Protein AF-A0AAV1UIH8-F1 (afdb_monomer_lite)

Foldseek 3Di:
DVPVVVVVVVVVVVVVVVVVVVVVVVVVVVVVVVVVVVVVVVVVVVVVVVVVVVVVVVVVVVVVVVVVVVVVVVVVVVVVVVVVVVVVVVVVVVVVVVVVVVVVVVPDDDDDDDDDDDPPDQDADADDPVLLDFPQAADECVQVPPDDPVVVVVSVVSLVVSQVVSCVVVVHHHDQVNSLVSVLVSYDDPRSVVSVVVVVVCVVVVHGVVVVVVVSD

Radius of gyration: 40.86 Å; chains: 1; bounding box: 97×29×137 Å

Organism: NCBI:txid2874970

Secondary structure (DSSP, 8-state):
-HHHHHHHHHHHHHHHHHHHHHHHHHHHHHHHHHHHHHHHHHHHHHHHHHHHHHHHHHHHHHHHHHHHHHHHHHHHHHHHHHHHHHHHHHHHHHHHHHHHHHHHHTT------------------PPPTTTT---PPPB-SHHHHHS-THHHHHHHHHHHHHHHHHHHHHTSPPPHHHHHHHHHHTB-HHHHHHHHHHHHHHHHTT--HHHHHHH--

Sequence (217 aa):
MSHARRTGDATRAVREKEQQTRKARLGEKARRVNLDQANACRVWQYAQYAQHNAADVERRVREAEERVYAIATQEASSRFTASREVVESVAVARDEMNRAASQATLQQPGVFAPTGGALVSGSTCVPSAKDAKLDICVFTGNELHKVLSGGFKHWGRACREELEMAEEECGYAWPEKYKISKLGACLQVEAGGFFHKLRDEWWDTDRTLSYAKEEIK

pLDDT: mean 72.03, std 16.7, range [30.5, 97.06]

Structure (mmCIF, N/CA/C/O backbone):
data_AF-A0AAV1UIH8-F1
#
_entry.id   AF-A0AAV1UIH8-F1
#
loop_
_atom_site.group_PDB
_atom_site.id
_atom_site.type_symbol
_atom_site.label_atom_id
_atom_site.label_alt_id
_atom_site.label_comp_id
_atom_site.label_asym_id
_atom_site.label_entity_id
_atom_site.label_seq_id
_atom_site.pdbx_PDB_ins_code
_atom_site.Cartn_x
_atom_site.Cartn_y
_atom_site.Cartn_z
_atom_site.occupancy
_atom_site.B_iso_or_equiv
_atom_site.auth_seq_id
_atom_site.auth_comp_id
_atom_site.auth_asym_id
_atom_site.auth_atom_id
_atom_site.pdbx_PDB_model_num
ATOM 1 N N . MET A 1 1 ? 52.624 2.029 -74.938 1.00 59.66 1 MET A N 1
ATOM 2 C CA . MET A 1 1 ? 52.781 1.686 -73.499 1.00 59.66 1 MET A CA 1
ATOM 3 C C . MET A 1 1 ? 52.014 2.607 -72.529 1.00 59.66 1 MET A C 1
ATOM 5 O O . MET A 1 1 ? 51.890 2.256 -71.362 1.00 59.66 1 MET A O 1
ATOM 9 N N . SER A 1 2 ? 51.440 3.736 -72.968 1.00 63.09 2 SER A N 1
ATOM 10 C CA . SER A 1 2 ? 50.814 4.731 -72.068 1.00 63.09 2 SER A CA 1
ATOM 11 C C . SER A 1 2 ? 49.367 4.445 -71.626 1.00 63.09 2 SER A C 1
ATOM 13 O O . SER A 1 2 ? 48.903 5.063 -70.669 1.00 63.09 2 SER A O 1
ATOM 15 N N . HIS A 1 3 ? 48.645 3.525 -72.281 1.00 60.62 3 HIS A N 1
ATOM 16 C CA . HIS A 1 3 ? 47.276 3.149 -71.885 1.00 60.62 3 HIS A CA 1
ATOM 17 C C . HIS A 1 3 ? 47.242 2.117 -70.748 1.00 60.62 3 HIS A C 1
ATOM 19 O O . HIS A 1 3 ? 46.464 2.276 -69.814 1.00 60.62 3 HIS A O 1
ATOM 25 N N . ALA A 1 4 ? 48.142 1.127 -70.773 1.00 63.16 4 ALA A N 1
ATOM 26 C CA . ALA A 1 4 ? 48.224 0.079 -69.752 1.00 63.16 4 ALA A CA 1
ATOM 27 C C . ALA A 1 4 ? 48.627 0.603 -68.358 1.00 63.16 4 ALA A C 1
ATOM 29 O O . ALA A 1 4 ? 48.156 0.090 -67.345 1.00 63.16 4 ALA A O 1
ATOM 30 N N . ARG A 1 5 ? 49.459 1.657 -68.285 1.00 66.56 5 ARG A N 1
ATOM 31 C CA . ARG A 1 5 ? 49.794 2.315 -67.006 1.00 66.56 5 ARG A CA 1
ATOM 32 C C . ARG A 1 5 ? 48.592 3.069 -66.423 1.00 66.56 5 ARG A C 1
ATOM 34 O O . ARG A 1 5 ? 48.267 2.875 -65.260 1.00 66.56 5 ARG A O 1
ATOM 41 N N . ARG A 1 6 ? 47.848 3.808 -67.259 1.00 67.25 6 ARG A N 1
ATOM 42 C CA . ARG A 1 6 ? 46.639 4.543 -66.838 1.00 67.25 6 ARG A CA 1
ATOM 43 C C . ARG A 1 6 ? 45.539 3.637 -66.276 1.00 67.25 6 ARG A C 1
ATOM 45 O O . ARG A 1 6 ? 44.877 4.010 -65.314 1.00 67.25 6 ARG A O 1
ATOM 52 N N . THR A 1 7 ? 45.352 2.442 -66.837 1.00 72.94 7 THR A N 1
ATOM 53 C CA . THR A 1 7 ? 44.377 1.465 -66.321 1.00 72.94 7 THR A CA 1
ATOM 54 C C . THR A 1 7 ? 44.823 0.819 -65.004 1.00 72.94 7 THR A C 1
ATOM 56 O O . THR A 1 7 ? 43.992 0.544 -64.136 1.00 72.94 7 THR A O 1
ATOM 59 N N . GLY A 1 8 ? 46.132 0.613 -64.816 1.00 78.50 8 GLY A N 1
ATOM 60 C CA . GLY A 1 8 ? 46.696 0.127 -63.552 1.00 78.50 8 GLY A CA 1
ATOM 61 C C . GLY A 1 8 ? 46.515 1.123 -62.402 1.00 78.50 8 GLY A C 1
ATOM 62 O O . GLY A 1 8 ? 46.106 0.737 -61.307 1.00 78.50 8 GLY A O 1
ATOM 63 N N . ASP A 1 9 ? 46.724 2.411 -62.669 1.00 82.44 9 ASP A N 1
ATOM 64 C CA . ASP A 1 9 ? 46.589 3.461 -61.653 1.00 82.44 9 ASP A CA 1
ATOM 65 C C . ASP A 1 9 ? 45.122 3.684 -61.245 1.00 82.44 9 ASP A C 1
ATOM 67 O O . ASP A 1 9 ? 44.812 3.807 -60.058 1.00 82.44 9 ASP A O 1
ATOM 71 N N . ALA A 1 10 ? 44.192 3.638 -62.206 1.00 83.19 10 ALA A N 1
ATOM 72 C CA . ALA A 1 10 ? 42.760 3.770 -61.932 1.00 83.19 10 ALA A CA 1
ATOM 73 C C . ALA A 1 10 ? 42.216 2.622 -61.061 1.00 83.19 10 ALA A C 1
ATOM 75 O O . ALA A 1 10 ? 41.455 2.851 -60.121 1.00 83.19 10 ALA A O 1
ATOM 76 N N . THR A 1 11 ? 42.630 1.380 -61.329 1.00 88.12 11 THR A N 1
ATOM 77 C CA . THR A 1 11 ? 42.191 0.218 -60.535 1.00 88.12 11 THR A CA 1
ATOM 78 C C . THR A 1 11 ? 42.771 0.220 -59.121 1.00 88.12 11 THR A C 1
ATOM 80 O O . THR A 1 11 ? 42.082 -0.189 -58.183 1.00 88.12 11 THR A O 1
ATOM 83 N N . ARG A 1 12 ? 43.998 0.726 -58.933 1.00 89.62 12 ARG A N 1
ATOM 84 C CA . ARG A 1 12 ? 44.590 0.929 -57.603 1.00 89.62 12 ARG A CA 1
ATOM 85 C C . ARG A 1 12 ? 43.812 1.972 -56.795 1.00 89.62 12 ARG A C 1
ATOM 87 O O . ARG A 1 12 ? 43.419 1.679 -55.668 1.00 89.62 12 ARG A O 1
ATOM 94 N N . ALA A 1 13 ? 43.510 3.125 -57.393 1.00 91.31 13 ALA A N 1
ATOM 95 C CA . ALA A 1 13 ? 42.774 4.202 -56.729 1.00 91.31 13 ALA A CA 1
ATOM 96 C C . ALA A 1 13 ? 41.368 3.768 -56.267 1.00 91.31 13 ALA A C 1
ATOM 98 O O . ALA A 1 13 ? 40.926 4.125 -55.173 1.00 91.31 13 ALA A O 1
ATOM 99 N N . VAL A 1 14 ? 40.668 2.951 -57.066 1.00 92.81 14 VAL A N 1
ATOM 100 C CA . VAL A 1 14 ? 39.353 2.402 -56.687 1.00 92.81 14 VAL A CA 1
ATOM 101 C C . VAL A 1 14 ? 39.461 1.480 -55.468 1.00 92.81 14 VAL A C 1
ATOM 103 O O . VAL A 1 14 ? 38.679 1.631 -54.528 1.00 92.81 14 VAL A O 1
ATOM 106 N N . ARG A 1 15 ? 40.452 0.576 -55.431 1.00 93.62 15 ARG A N 1
ATOM 107 C CA . ARG A 1 15 ? 40.657 -0.334 -54.287 1.00 93.62 15 ARG A CA 1
ATOM 108 C C . ARG A 1 15 ? 41.024 0.413 -53.009 1.00 93.62 15 ARG A C 1
ATOM 110 O O . ARG A 1 15 ? 40.519 0.071 -51.943 1.00 93.62 15 ARG A O 1
ATOM 117 N N . GLU A 1 16 ? 41.869 1.436 -53.104 1.00 95.19 16 GLU A N 1
ATOM 118 C CA . GLU A 1 16 ? 42.242 2.268 -51.954 1.00 95.19 16 GLU A CA 1
ATOM 119 C C . GLU A 1 16 ? 41.027 3.010 -51.388 1.00 95.19 16 GLU A C 1
ATOM 121 O O . GLU A 1 16 ? 40.784 2.970 -50.179 1.00 95.19 16 GLU A O 1
ATOM 126 N N . LYS A 1 17 ? 40.195 3.599 -52.256 1.00 95.56 17 LYS A N 1
ATOM 127 C CA . LYS A 1 17 ? 38.957 4.279 -51.850 1.00 95.56 17 LYS A CA 1
ATOM 128 C C . LYS A 1 17 ? 37.951 3.320 -51.208 1.00 95.56 17 LYS A C 1
ATOM 130 O O . LYS A 1 17 ? 37.308 3.668 -50.213 1.00 95.56 17 LYS A O 1
ATOM 135 N N . GLU A 1 18 ? 37.824 2.104 -51.731 1.00 95.75 18 GLU A N 1
ATOM 136 C CA . GLU A 1 18 ? 36.969 1.069 -51.148 1.00 95.75 18 GLU A CA 1
ATOM 137 C C . GLU A 1 18 ? 37.493 0.614 -49.777 1.00 95.75 18 GLU A C 1
ATOM 139 O O . GLU A 1 18 ? 36.734 0.544 -48.806 1.00 95.75 18 GLU A O 1
ATOM 144 N N . GLN A 1 19 ? 38.804 0.391 -49.653 1.00 96.06 19 GLN A N 1
ATOM 145 C CA . GLN A 1 19 ? 39.437 0.018 -48.391 1.00 96.06 19 GLN A CA 1
ATOM 146 C C . GLN A 1 19 ? 39.287 1.121 -47.336 1.00 96.06 19 GLN A C 1
ATOM 148 O O . GLN A 1 19 ? 38.987 0.828 -46.175 1.00 96.06 19 GLN A O 1
ATOM 153 N N . GLN A 1 20 ? 39.441 2.385 -47.729 1.00 95.75 20 GLN A N 1
ATOM 154 C CA . GLN A 1 20 ? 39.252 3.534 -46.847 1.00 95.75 20 GLN A CA 1
ATOM 155 C C . GLN A 1 20 ? 37.793 3.657 -46.393 1.00 95.75 20 GLN A C 1
ATOM 157 O O . GLN A 1 20 ? 37.530 3.840 -45.204 1.00 95.75 20 GLN A O 1
ATOM 162 N N . THR A 1 21 ? 36.841 3.440 -47.303 1.00 97.06 21 THR A N 1
ATOM 163 C CA . THR A 1 21 ? 35.404 3.404 -46.986 1.00 97.06 21 THR A CA 1
ATOM 164 C C . THR A 1 21 ? 35.075 2.276 -46.008 1.00 97.06 21 THR A C 1
ATOM 166 O O . THR A 1 21 ? 34.363 2.479 -45.022 1.00 97.06 21 THR A O 1
ATOM 169 N N . ARG A 1 22 ? 35.628 1.077 -46.225 1.00 95.88 22 ARG A N 1
ATOM 170 C CA . ARG A 1 22 ? 35.433 -0.074 -45.335 1.00 95.88 22 ARG A CA 1
ATOM 171 C C . ARG A 1 22 ? 36.011 0.184 -43.945 1.00 95.88 22 ARG A C 1
ATOM 173 O O . ARG A 1 22 ? 35.337 -0.099 -42.955 1.00 95.88 22 ARG A O 1
ATOM 180 N N . LYS A 1 23 ? 37.213 0.764 -43.862 1.00 96.19 23 LYS A N 1
ATOM 181 C CA . LYS A 1 23 ? 37.829 1.181 -42.592 1.00 96.19 23 LYS A CA 1
ATOM 182 C C . LYS A 1 23 ? 36.974 2.225 -41.871 1.00 96.19 23 LYS A C 1
ATOM 184 O O . LYS A 1 23 ? 36.732 2.068 -40.679 1.00 96.19 23 LYS A O 1
ATOM 189 N N . ALA A 1 24 ? 36.449 3.223 -42.583 1.00 96.31 24 ALA A N 1
ATOM 190 C CA . ALA A 1 24 ? 35.567 4.236 -42.003 1.00 96.31 24 ALA A CA 1
ATOM 191 C C . ALA A 1 24 ? 34.273 3.625 -41.435 1.00 96.31 24 ALA A C 1
ATOM 193 O O . ALA A 1 24 ? 33.901 3.922 -40.302 1.00 96.31 24 ALA A O 1
ATOM 194 N N . ARG A 1 25 ? 33.625 2.708 -42.172 1.00 96.56 25 ARG A N 1
ATOM 195 C CA . ARG A 1 25 ? 32.418 2.001 -41.698 1.00 96.56 25 ARG A CA 1
ATOM 196 C C . ARG A 1 25 ? 32.698 1.139 -40.468 1.00 96.56 25 ARG A C 1
ATOM 198 O O . ARG A 1 25 ? 31.870 1.095 -39.564 1.00 96.56 25 ARG A O 1
ATOM 205 N N . LEU A 1 26 ? 33.843 0.457 -40.427 1.00 96.00 26 LEU A N 1
ATOM 206 C CA . LEU A 1 26 ? 34.246 -0.336 -39.262 1.00 96.00 26 LEU A CA 1
ATOM 207 C C . LEU A 1 26 ? 34.539 0.550 -38.048 1.00 96.00 26 LEU A C 1
ATOM 209 O O . LEU A 1 26 ? 34.066 0.241 -36.959 1.00 96.00 26 LEU A O 1
ATOM 213 N N . GLY A 1 27 ? 35.245 1.667 -38.240 1.00 96.62 27 GLY A N 1
ATOM 214 C CA . GLY A 1 27 ? 35.507 2.634 -37.173 1.00 96.62 27 GLY A CA 1
ATOM 215 C C . GLY A 1 27 ? 34.219 3.219 -36.593 1.00 96.62 27 GLY A C 1
ATOM 216 O O . GLY A 1 27 ? 34.061 3.279 -35.379 1.00 96.62 27 GLY A O 1
ATOM 217 N N . GLU A 1 28 ? 33.261 3.574 -37.447 1.00 95.75 28 GLU A N 1
ATOM 218 C CA . GLU A 1 28 ? 31.960 4.085 -37.008 1.00 95.75 28 GLU A CA 1
ATOM 219 C C . GLU A 1 28 ? 31.141 3.032 -36.247 1.00 95.75 28 GLU A C 1
ATOM 221 O O . GLU A 1 28 ? 30.579 3.325 -35.193 1.00 95.75 28 GLU A O 1
ATOM 226 N N . LYS A 1 29 ? 31.121 1.780 -36.725 1.00 94.94 29 LYS A N 1
ATOM 227 C CA . LYS A 1 29 ? 30.486 0.673 -35.993 1.00 94.94 29 LYS A CA 1
ATOM 228 C C . LYS A 1 29 ? 31.130 0.455 -34.624 1.00 94.94 29 LYS A C 1
ATOM 230 O O . LYS A 1 29 ? 30.409 0.286 -33.648 1.00 94.94 29 LYS A O 1
ATOM 235 N N . ALA A 1 30 ? 32.459 0.501 -34.540 1.00 93.38 30 ALA A N 1
ATOM 236 C CA . ALA A 1 30 ? 33.173 0.343 -33.276 1.00 93.38 30 ALA A CA 1
ATOM 237 C C . ALA A 1 30 ? 32.818 1.452 -32.272 1.00 93.38 30 ALA A C 1
ATOM 239 O O . ALA A 1 30 ? 32.602 1.161 -31.098 1.00 93.38 30 ALA A O 1
ATOM 240 N N . ARG A 1 31 ? 32.683 2.707 -32.730 1.00 94.94 31 ARG A N 1
ATOM 241 C CA . ARG A 1 31 ? 32.231 3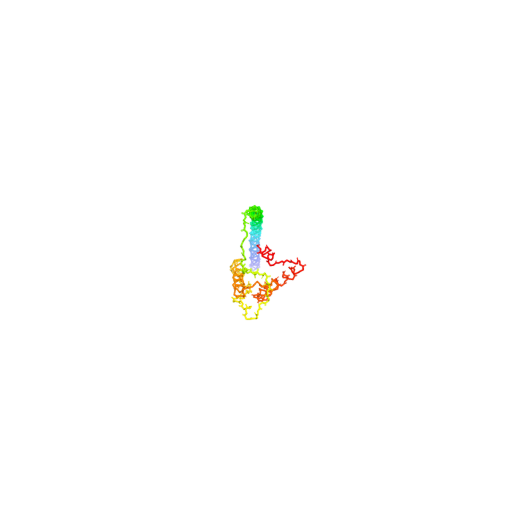.814 -31.870 1.00 94.94 31 ARG A CA 1
ATOM 242 C C . ARG A 1 31 ? 30.813 3.605 -31.352 1.00 94.94 31 ARG A C 1
ATOM 244 O O . ARG A 1 31 ? 30.581 3.832 -30.171 1.00 94.94 31 ARG A O 1
ATOM 251 N N . ARG A 1 32 ? 29.888 3.156 -32.207 1.00 91.19 32 ARG A N 1
ATOM 252 C CA . ARG A 1 32 ? 28.500 2.873 -31.799 1.00 91.19 32 ARG A CA 1
ATOM 253 C C . ARG A 1 32 ? 28.439 1.779 -30.749 1.00 91.19 32 ARG A C 1
ATOM 255 O O . ARG A 1 32 ? 27.869 2.005 -29.697 1.00 91.19 32 ARG A O 1
ATOM 262 N N . VAL A 1 33 ? 29.122 0.659 -30.984 1.00 89.12 33 VAL A N 1
ATOM 263 C CA . VAL A 1 33 ? 29.181 -0.442 -30.011 1.00 89.12 33 VAL A CA 1
ATOM 264 C C . VAL A 1 33 ? 29.780 0.024 -28.681 1.00 89.12 33 VAL A C 1
ATOM 266 O O . VAL A 1 33 ? 29.265 -0.327 -27.627 1.00 89.12 33 VAL A O 1
ATOM 269 N N . ASN A 1 34 ? 30.833 0.845 -28.708 1.00 89.06 34 ASN A N 1
ATOM 270 C CA . ASN A 1 34 ? 31.422 1.392 -27.485 1.00 89.06 34 ASN A CA 1
ATOM 271 C C . ASN A 1 34 ? 30.440 2.313 -26.735 1.00 89.06 34 ASN A C 1
ATOM 273 O O . ASN A 1 34 ? 30.284 2.191 -25.521 1.00 89.06 34 ASN A O 1
ATOM 277 N N . LEU A 1 35 ? 29.738 3.188 -27.459 1.00 89.06 35 LEU A N 1
ATOM 278 C CA . LEU A 1 35 ? 28.729 4.075 -26.886 1.00 89.06 35 LEU A CA 1
ATOM 279 C C . LEU A 1 35 ? 27.546 3.293 -26.300 1.00 89.06 35 LEU A C 1
ATOM 281 O O . LEU A 1 35 ? 27.115 3.589 -25.188 1.00 89.06 35 LEU A O 1
ATOM 285 N N . ASP A 1 36 ? 27.053 2.286 -27.017 1.00 84.62 36 ASP A N 1
ATOM 286 C CA . ASP A 1 36 ? 25.960 1.424 -26.569 1.00 84.62 36 ASP A CA 1
ATOM 287 C C . ASP A 1 36 ? 26.368 0.641 -25.318 1.00 84.62 36 ASP A C 1
ATOM 289 O O . ASP A 1 36 ? 25.608 0.590 -24.352 1.00 84.62 36 ASP A O 1
ATOM 293 N N . GLN A 1 37 ? 27.602 0.129 -25.278 1.00 83.50 37 GLN A N 1
ATOM 294 C CA . GLN A 1 37 ? 28.155 -0.520 -24.091 1.00 83.50 37 GLN A CA 1
ATOM 295 C C . GLN A 1 37 ? 28.226 0.447 -22.900 1.00 83.50 37 GLN A C 1
ATOM 297 O O . GLN A 1 37 ? 27.811 0.099 -21.795 1.00 83.50 37 GLN A O 1
ATOM 302 N N . ALA A 1 38 ? 28.711 1.675 -23.104 1.00 77.31 38 ALA A N 1
ATOM 303 C CA . ALA A 1 38 ? 28.776 2.684 -22.048 1.00 77.31 38 ALA A CA 1
ATOM 304 C C . ALA A 1 38 ? 27.377 3.092 -21.548 1.00 77.31 38 ALA A C 1
ATOM 306 O O . ALA A 1 38 ? 27.169 3.275 -20.346 1.00 77.31 38 ALA A O 1
ATOM 307 N N . ASN A 1 39 ? 26.404 3.204 -22.454 1.00 83.81 39 ASN A N 1
ATOM 308 C CA . ASN A 1 39 ? 25.008 3.467 -22.114 1.00 83.81 39 ASN A CA 1
ATOM 309 C C . ASN A 1 39 ? 24.401 2.320 -21.303 1.00 83.81 39 ASN A C 1
ATOM 311 O O . ASN A 1 39 ? 23.800 2.577 -20.261 1.00 83.81 39 ASN A O 1
ATOM 315 N N . ALA A 1 40 ? 24.610 1.073 -21.727 1.00 75.62 40 ALA A N 1
ATOM 316 C CA . ALA A 1 40 ? 24.133 -0.108 -21.017 1.00 75.62 40 ALA A CA 1
ATOM 317 C C . ALA A 1 40 ? 24.704 -0.183 -19.591 1.00 75.62 40 ALA A C 1
ATOM 319 O O . ALA A 1 40 ? 23.951 -0.400 -18.643 1.00 75.62 40 ALA A O 1
ATOM 320 N N . CYS A 1 41 ? 26.003 0.091 -19.416 1.00 70.75 41 CYS A N 1
ATOM 321 C CA . CYS A 1 41 ? 26.629 0.148 -18.093 1.00 70.75 41 CYS A CA 1
ATOM 322 C C . CYS A 1 41 ? 25.974 1.198 -17.182 1.00 70.75 41 CYS A C 1
ATOM 324 O O . CYS A 1 41 ? 25.688 0.906 -16.022 1.00 70.75 41 CYS A O 1
ATOM 326 N N . ARG A 1 42 ? 25.691 2.403 -17.698 1.00 77.69 42 ARG A N 1
ATOM 327 C CA . ARG A 1 42 ? 25.020 3.461 -16.922 1.00 77.69 42 ARG A CA 1
ATOM 328 C C . ARG A 1 42 ? 23.600 3.075 -16.528 1.00 77.69 42 ARG A C 1
ATOM 330 O O . ARG A 1 42 ? 23.230 3.231 -15.370 1.00 77.69 42 ARG A O 1
ATOM 337 N N . VAL A 1 43 ? 22.813 2.551 -17.468 1.00 74.88 43 VAL A N 1
ATOM 338 C CA . VAL A 1 43 ? 21.438 2.099 -17.197 1.00 74.88 43 VAL A CA 1
ATOM 339 C C . VAL A 1 43 ? 21.431 1.021 -16.116 1.00 74.88 43 VAL A C 1
ATOM 341 O O . VAL A 1 43 ? 20.617 1.082 -15.198 1.00 74.88 43 VAL A O 1
ATOM 344 N N . TRP A 1 44 ? 22.371 0.077 -16.174 1.00 80.88 44 TRP A N 1
ATOM 345 C CA . TRP A 1 44 ? 22.485 -0.971 -15.166 1.00 80.88 44 TRP A CA 1
ATOM 346 C C . TRP A 1 44 ? 22.839 -0.416 -13.778 1.00 80.88 44 TRP A C 1
ATOM 348 O O . TRP A 1 44 ? 22.217 -0.802 -12.792 1.00 80.88 44 TRP A O 1
ATOM 358 N N . GLN A 1 45 ? 23.760 0.549 -13.693 1.00 70.88 45 GLN A N 1
ATOM 359 C CA . GLN A 1 45 ? 24.083 1.229 -12.432 1.00 70.88 45 GLN A CA 1
ATOM 360 C C . GLN A 1 45 ? 22.878 1.975 -11.844 1.00 70.88 45 GLN A C 1
ATOM 362 O O . GLN A 1 45 ? 22.623 1.872 -10.645 1.00 70.88 45 GLN A O 1
ATOM 367 N N . TYR A 1 46 ? 22.104 2.681 -12.674 1.00 64.81 46 TYR A N 1
ATOM 368 C CA . TYR A 1 46 ? 20.881 3.348 -12.220 1.00 64.81 46 TYR A CA 1
ATOM 369 C C . TYR A 1 46 ? 19.822 2.355 -11.743 1.00 64.81 46 TYR A C 1
ATOM 371 O O . TYR A 1 46 ? 19.191 2.594 -10.717 1.00 64.81 46 TYR A O 1
ATOM 379 N N . ALA A 1 47 ? 19.649 1.234 -12.445 1.00 64.81 47 ALA A N 1
ATOM 380 C CA . ALA A 1 47 ? 18.720 0.188 -12.034 1.00 64.81 47 ALA A CA 1
ATOM 381 C C . ALA A 1 47 ? 19.119 -0.426 -10.683 1.00 64.81 47 ALA A C 1
ATOM 383 O O . ALA A 1 47 ? 18.267 -0.587 -9.814 1.00 64.81 47 ALA A O 1
ATOM 384 N N . GLN A 1 48 ? 20.410 -0.698 -10.474 1.00 68.50 48 GLN A N 1
ATOM 385 C CA . GLN A 1 48 ? 20.933 -1.191 -9.196 1.00 68.50 48 GLN A CA 1
ATOM 386 C C . GLN A 1 48 ? 20.709 -0.186 -8.058 1.00 68.50 48 GLN A C 1
ATOM 388 O O . GLN A 1 48 ? 20.224 -0.555 -6.990 1.00 68.50 48 GLN A O 1
ATOM 393 N N . TYR A 1 49 ? 20.994 1.098 -8.294 1.00 63.56 49 TYR A N 1
ATOM 394 C CA . TYR A 1 49 ? 20.751 2.157 -7.312 1.00 63.56 49 TYR A CA 1
ATOM 395 C C . TYR A 1 49 ? 19.261 2.299 -6.969 1.00 63.56 49 TYR A C 1
ATOM 397 O O . TYR A 1 49 ? 18.898 2.396 -5.798 1.00 63.56 49 TYR A O 1
ATOM 405 N N . ALA A 1 50 ? 18.386 2.255 -7.976 1.00 66.56 50 ALA A N 1
ATOM 406 C CA . ALA A 1 50 ? 16.941 2.309 -7.782 1.00 66.56 50 ALA A CA 1
ATOM 407 C C . ALA A 1 50 ? 16.420 1.097 -6.996 1.00 66.56 50 ALA A C 1
ATOM 409 O O . ALA A 1 50 ? 15.604 1.274 -6.097 1.00 66.56 50 ALA A O 1
ATOM 410 N N . GLN A 1 51 ? 16.917 -0.111 -7.282 1.00 67.94 51 GLN A N 1
ATOM 411 C CA . GLN A 1 51 ? 16.562 -1.324 -6.538 1.00 67.94 51 GLN A CA 1
ATOM 412 C C . GLN A 1 51 ? 17.009 -1.250 -5.077 1.00 67.94 51 GLN A C 1
ATOM 414 O O . GLN A 1 51 ? 16.221 -1.542 -4.181 1.00 67.94 51 GLN A O 1
ATOM 419 N N . HIS A 1 52 ? 18.246 -0.816 -4.827 1.00 72.25 52 HIS A N 1
ATOM 420 C CA . HIS A 1 52 ? 18.756 -0.665 -3.467 1.00 72.25 52 HIS A CA 1
ATOM 421 C C . HIS A 1 52 ? 17.954 0.380 -2.677 1.00 72.25 52 HIS A C 1
ATOM 423 O O . HIS A 1 52 ? 17.580 0.143 -1.531 1.00 72.25 52 HIS A O 1
ATOM 429 N N . ASN A 1 53 ? 17.640 1.519 -3.296 1.00 76.81 53 ASN A N 1
ATOM 430 C CA . ASN A 1 53 ? 16.822 2.549 -2.664 1.00 76.81 53 ASN A CA 1
ATOM 431 C C . ASN A 1 53 ? 15.381 2.093 -2.427 1.00 76.81 53 ASN A C 1
ATOM 433 O O . ASN A 1 53 ? 14.820 2.405 -1.383 1.00 76.81 53 ASN A O 1
ATOM 437 N N . ALA A 1 54 ? 14.782 1.355 -3.363 1.00 75.62 54 ALA A N 1
ATOM 438 C CA . ALA A 1 54 ? 13.443 0.803 -3.182 1.00 75.62 54 ALA A CA 1
ATOM 439 C C . ALA A 1 54 ? 13.405 -0.158 -1.985 1.00 75.62 54 ALA A C 1
ATOM 441 O O . ALA A 1 54 ? 12.555 -0.008 -1.112 1.00 75.62 54 ALA A O 1
ATOM 442 N N . ALA A 1 55 ? 14.383 -1.063 -1.881 1.00 83.00 55 ALA A N 1
ATOM 443 C CA . ALA A 1 55 ? 14.499 -1.978 -0.748 1.00 83.00 55 ALA A CA 1
ATOM 444 C C . ALA A 1 55 ? 14.710 -1.240 0.587 1.00 83.00 55 ALA A C 1
ATOM 446 O O . ALA A 1 55 ? 14.146 -1.629 1.612 1.00 83.00 55 ALA A O 1
ATOM 447 N N . ASP A 1 56 ? 15.492 -0.155 0.587 1.00 83.00 56 ASP A N 1
ATOM 448 C CA . ASP A 1 56 ? 15.684 0.683 1.772 1.00 83.00 56 ASP A CA 1
ATOM 449 C C . ASP A 1 56 ? 14.385 1.376 2.206 1.00 83.00 56 ASP A C 1
ATOM 451 O O . ASP A 1 56 ? 14.033 1.368 3.388 1.00 83.00 56 ASP A O 1
ATOM 455 N N . VAL A 1 57 ? 13.630 1.923 1.250 1.00 75.00 57 VAL A N 1
ATOM 456 C CA . VAL A 1 57 ? 12.323 2.538 1.514 1.00 75.00 57 VAL A CA 1
ATOM 457 C C . VAL A 1 57 ? 11.342 1.504 2.068 1.00 75.00 57 VAL A C 1
ATOM 459 O O . VAL A 1 57 ? 10.728 1.759 3.101 1.00 75.00 57 VAL A O 1
ATOM 462 N N . GLU A 1 58 ? 11.238 0.323 1.458 1.00 80.56 58 GLU A N 1
ATOM 463 C CA . GLU A 1 58 ? 10.368 -0.760 1.939 1.00 80.56 58 GLU A CA 1
ATOM 464 C C . GLU A 1 58 ? 10.736 -1.232 3.349 1.00 80.56 58 GLU A C 1
ATOM 466 O O . GLU A 1 58 ? 9.861 -1.508 4.171 1.00 80.56 58 GLU A O 1
ATOM 471 N N . ARG A 1 59 ? 12.034 -1.319 3.661 1.00 90.19 59 ARG A N 1
ATOM 472 C CA . ARG A 1 59 ? 12.504 -1.631 5.015 1.00 90.19 59 ARG A CA 1
ATOM 473 C C . ARG A 1 59 ? 12.052 -0.566 6.013 1.00 90.19 59 ARG A C 1
ATOM 475 O O . ARG A 1 59 ? 11.497 -0.910 7.050 1.00 90.19 59 ARG A O 1
ATOM 482 N N . ARG A 1 60 ? 12.248 0.717 5.696 1.00 81.75 60 ARG A N 1
ATOM 483 C CA . ARG A 1 60 ? 11.859 1.829 6.578 1.00 81.75 60 ARG A CA 1
ATOM 484 C C . ARG A 1 60 ? 10.349 1.911 6.789 1.00 81.75 60 ARG A C 1
ATOM 486 O O . ARG A 1 60 ? 9.921 2.276 7.880 1.00 81.75 60 ARG A O 1
ATOM 493 N N . VAL A 1 61 ? 9.556 1.581 5.768 1.00 84.25 61 VAL A N 1
ATOM 494 C CA . VAL A 1 61 ? 8.094 1.487 5.884 1.00 84.25 61 VAL A CA 1
ATOM 495 C C . VAL A 1 61 ? 7.712 0.366 6.848 1.00 84.25 61 VAL A C 1
ATOM 497 O O . VAL A 1 61 ? 7.006 0.644 7.812 1.00 84.25 61 VAL A O 1
ATOM 500 N N . ARG A 1 62 ? 8.256 -0.847 6.679 1.00 89.50 62 ARG A N 1
ATOM 501 C CA . ARG A 1 62 ? 8.003 -1.963 7.609 1.00 89.50 62 ARG A CA 1
ATOM 502 C C . ARG A 1 62 ? 8.397 -1.638 9.047 1.00 89.50 62 ARG A C 1
ATOM 504 O O . ARG A 1 62 ? 7.609 -1.855 9.958 1.00 89.50 62 ARG A O 1
ATOM 511 N N . GLU A 1 63 ? 9.574 -1.052 9.261 1.00 91.00 63 GLU A N 1
ATOM 512 C CA . GLU A 1 63 ? 10.001 -0.630 10.602 1.00 91.00 63 GLU A CA 1
ATOM 513 C C . GLU A 1 63 ? 9.057 0.419 11.213 1.00 91.00 63 GLU A C 1
ATOM 515 O O . GLU A 1 63 ? 8.844 0.439 12.425 1.00 91.00 63 GLU A O 1
ATOM 520 N N . ALA A 1 64 ? 8.496 1.320 10.401 1.00 86.62 64 ALA A N 1
ATOM 521 C CA . ALA A 1 64 ? 7.526 2.302 10.874 1.00 86.62 64 ALA A CA 1
ATOM 522 C C . ALA A 1 64 ? 6.183 1.646 11.229 1.00 86.62 64 ALA A C 1
ATOM 524 O O . ALA A 1 64 ? 5.615 1.965 12.273 1.00 86.62 64 ALA A O 1
ATOM 525 N N . GLU A 1 65 ? 5.706 0.714 10.405 1.00 85.50 65 GLU A N 1
ATOM 526 C CA . GLU A 1 65 ? 4.493 -0.070 10.663 1.00 85.50 65 GLU A CA 1
ATOM 527 C C . GLU A 1 65 ? 4.622 -0.890 11.954 1.00 85.50 65 GLU A C 1
ATOM 529 O O . GLU A 1 65 ? 3.748 -0.817 12.818 1.00 85.50 65 GLU A O 1
ATOM 534 N N . GLU A 1 66 ? 5.750 -1.578 12.153 1.00 92.00 66 GLU A N 1
ATOM 535 C CA . GLU A 1 66 ? 6.037 -2.329 13.382 1.00 92.00 66 GLU A CA 1
ATOM 536 C C . GLU A 1 66 ? 6.040 -1.430 14.624 1.00 92.00 66 GLU A C 1
ATOM 538 O O . GLU A 1 66 ? 5.486 -1.796 15.662 1.00 92.00 66 GLU A O 1
ATOM 543 N N . ARG A 1 67 ? 6.611 -0.221 14.535 1.00 91.38 67 ARG A N 1
ATOM 544 C CA . ARG A 1 67 ? 6.585 0.745 15.648 1.00 91.38 67 ARG A CA 1
ATOM 545 C C . ARG A 1 67 ? 5.171 1.194 15.979 1.00 91.38 67 ARG A C 1
ATOM 547 O O . ARG A 1 67 ? 4.828 1.286 17.156 1.00 91.38 67 ARG A O 1
ATOM 554 N N . VAL A 1 68 ? 4.355 1.474 14.966 1.00 89.00 68 VAL A N 1
ATOM 555 C CA . VAL A 1 68 ? 2.951 1.856 15.169 1.00 89.00 68 VAL A CA 1
ATOM 556 C C . VAL A 1 68 ? 2.192 0.719 15.848 1.00 89.00 68 VAL A C 1
ATOM 558 O O . VAL A 1 68 ? 1.476 0.965 16.819 1.00 89.00 68 VAL A O 1
ATOM 561 N N . TYR A 1 69 ? 2.403 -0.522 15.406 1.00 88.25 69 TYR A N 1
ATOM 562 C CA . TYR A 1 69 ? 1.795 -1.697 16.023 1.00 88.25 69 TYR A CA 1
ATOM 563 C C . TYR A 1 69 ? 2.240 -1.889 17.481 1.00 88.25 69 TYR A C 1
ATOM 565 O O . TYR A 1 69 ? 1.409 -2.123 18.362 1.00 88.25 69 TYR A O 1
ATOM 573 N N . ALA A 1 70 ? 3.534 -1.729 17.770 1.00 90.81 70 ALA A N 1
ATOM 574 C CA . ALA A 1 70 ? 4.072 -1.831 19.125 1.00 90.81 70 ALA A CA 1
ATOM 575 C C . ALA A 1 70 ? 3.472 -0.771 20.064 1.00 90.81 70 ALA A C 1
ATOM 577 O O . ALA A 1 70 ? 3.034 -1.107 21.165 1.00 90.81 70 ALA A O 1
ATOM 578 N N . ILE A 1 71 ? 3.380 0.486 19.613 1.00 90.56 71 ILE A N 1
ATOM 579 C CA . ILE A 1 71 ? 2.751 1.575 20.376 1.00 90.56 71 ILE A CA 1
ATOM 580 C C . ILE A 1 71 ? 1.273 1.264 20.626 1.00 90.56 71 ILE A C 1
ATOM 582 O O . ILE A 1 71 ? 0.812 1.346 21.761 1.00 90.56 71 ILE A O 1
ATOM 586 N N . ALA A 1 72 ? 0.534 0.852 19.593 1.00 88.81 72 ALA A N 1
ATOM 587 C CA . ALA A 1 72 ? -0.883 0.525 19.721 1.00 88.81 72 ALA A CA 1
ATOM 588 C C . ALA A 1 72 ? -1.126 -0.637 20.700 1.00 88.81 72 ALA A C 1
ATOM 590 O O . ALA A 1 72 ? -2.075 -0.599 21.487 1.00 88.81 72 ALA A O 1
ATOM 591 N N . THR A 1 73 ? -0.255 -1.648 20.675 1.00 92.69 73 THR A N 1
ATOM 592 C CA . THR A 1 73 ? -0.301 -2.795 21.590 1.00 92.69 73 THR A CA 1
ATOM 593 C C . THR A 1 73 ? -0.010 -2.361 23.024 1.00 92.69 73 THR A C 1
ATOM 595 O O . THR A 1 73 ? -0.748 -2.719 23.942 1.00 92.69 73 THR A O 1
ATOM 598 N N . GLN A 1 74 ? 1.022 -1.539 23.222 1.00 91.62 74 GLN A N 1
ATOM 599 C CA . GLN A 1 74 ? 1.365 -0.996 24.532 1.00 91.62 74 GLN A CA 1
ATOM 600 C C . GLN A 1 74 ? 0.218 -0.153 25.100 1.00 91.62 74 GLN A C 1
ATOM 602 O O . GLN A 1 74 ? -0.187 -0.368 26.240 1.00 91.62 74 GLN A O 1
ATOM 607 N N . GLU A 1 75 ? -0.355 0.754 24.305 1.00 91.19 75 GLU A N 1
ATOM 608 C CA . GLU A 1 75 ? -1.498 1.566 24.726 1.00 91.19 75 GLU A CA 1
ATOM 609 C C . GLU A 1 75 ? -2.720 0.713 25.075 1.00 91.19 75 GLU A C 1
ATOM 611 O O . GLU A 1 75 ? -3.391 0.985 26.071 1.00 91.19 75 GLU A O 1
ATOM 616 N N . ALA A 1 76 ? -3.019 -0.318 24.280 1.00 87.50 76 ALA A N 1
ATOM 617 C CA . ALA A 1 76 ? -4.118 -1.234 24.566 1.00 87.50 76 ALA A CA 1
ATOM 618 C C . ALA A 1 76 ? -3.899 -1.955 25.902 1.00 87.50 76 ALA A C 1
ATOM 620 O O . ALA A 1 76 ? -4.805 -1.995 26.734 1.00 87.50 76 ALA A O 1
ATOM 621 N N . SER A 1 77 ? -2.678 -2.437 26.143 1.00 90.94 77 SER A N 1
ATOM 622 C CA . SER A 1 77 ? -2.319 -3.089 27.399 1.00 90.94 77 SER A CA 1
ATOM 623 C C . SER A 1 77 ? -2.424 -2.126 28.587 1.00 90.94 77 SER A C 1
ATOM 625 O O . SER A 1 77 ? -2.992 -2.487 29.614 1.00 90.94 77 SER A O 1
ATOM 627 N N . SER A 1 78 ? -1.957 -0.880 28.449 1.00 90.38 78 SER A N 1
ATOM 628 C CA . SER A 1 78 ? -2.091 0.145 29.494 1.00 90.38 78 SER A CA 1
ATOM 629 C C . SER A 1 78 ? -3.552 0.486 29.789 1.00 90.38 78 SER A C 1
ATOM 631 O O . SER A 1 78 ? -3.933 0.597 30.953 1.00 90.38 78 SER A O 1
ATOM 633 N N . ARG A 1 79 ? -4.394 0.614 28.755 1.00 85.56 79 ARG A N 1
ATOM 634 C CA . ARG A 1 79 ? -5.835 0.870 28.921 1.00 85.56 79 ARG A CA 1
ATOM 635 C C . ARG A 1 79 ? -6.548 -0.293 29.598 1.00 85.56 79 ARG A C 1
ATOM 637 O O . ARG A 1 79 ? -7.442 -0.055 30.408 1.00 85.56 79 ARG A O 1
ATOM 644 N N . PHE A 1 80 ? -6.157 -1.526 29.287 1.00 84.62 80 PHE A N 1
ATOM 645 C CA . PHE A 1 80 ? -6.711 -2.712 29.929 1.00 84.62 80 PHE A CA 1
ATOM 646 C C . PHE A 1 80 ? -6.383 -2.738 31.425 1.00 84.62 80 PHE A C 1
ATOM 648 O O . PHE A 1 80 ? -7.286 -2.890 32.245 1.00 84.62 80 PHE A O 1
ATOM 655 N N . THR A 1 81 ? -5.119 -2.500 31.788 1.00 90.00 81 THR A N 1
ATOM 656 C CA . THR A 1 81 ? -4.704 -2.420 33.196 1.00 90.00 81 THR A CA 1
ATOM 657 C C . THR A 1 81 ? -5.441 -1.304 33.935 1.00 90.00 81 THR A C 1
ATOM 659 O O . THR A 1 81 ? -6.026 -1.560 34.982 1.00 90.00 81 THR A O 1
AT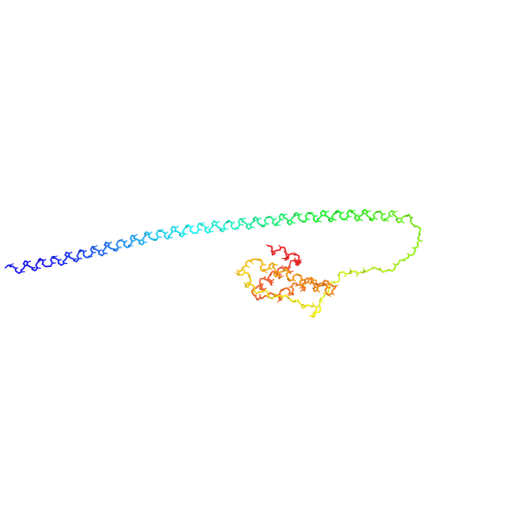OM 662 N N . ALA A 1 82 ? -5.518 -0.102 33.356 1.00 87.81 82 ALA A N 1
ATOM 663 C CA . ALA A 1 82 ? -6.240 1.017 33.964 1.00 87.81 82 ALA A CA 1
ATOM 664 C C . ALA A 1 82 ? -7.739 0.718 34.151 1.00 87.81 82 ALA A C 1
ATOM 666 O O . ALA A 1 82 ? -8.318 1.025 35.190 1.00 87.81 82 ALA A O 1
ATOM 667 N N . SER A 1 83 ? -8.377 0.076 33.168 1.00 87.50 83 SER A N 1
ATOM 668 C CA . SER A 1 83 ? -9.793 -0.305 33.270 1.00 87.50 83 SER A CA 1
ATOM 669 C C . SER A 1 83 ? -10.016 -1.335 34.376 1.00 87.50 83 SER A C 1
ATOM 671 O O . SER A 1 83 ? -10.989 -1.239 35.122 1.00 87.50 83 SER A O 1
ATOM 673 N N . ARG A 1 84 ? -9.099 -2.299 34.517 1.00 89.62 84 ARG A N 1
ATOM 674 C CA . ARG A 1 84 ? -9.143 -3.294 35.590 1.00 89.62 84 ARG A CA 1
ATOM 675 C C . ARG A 1 84 ? -9.022 -2.644 36.970 1.00 89.62 84 ARG A C 1
ATOM 677 O O . ARG A 1 84 ? -9.809 -2.980 37.848 1.00 89.62 84 ARG A O 1
ATOM 684 N N . GLU A 1 85 ? -8.102 -1.699 37.144 1.00 89.88 85 GLU A N 1
ATOM 685 C CA . GLU A 1 85 ? -7.938 -0.963 38.406 1.00 89.88 85 GLU A CA 1
ATOM 686 C C . GLU A 1 85 ? -9.201 -0.172 38.776 1.00 89.88 85 GLU A C 1
ATOM 688 O O . GLU A 1 85 ? -9.629 -0.190 39.931 1.00 89.88 85 GLU A O 1
ATOM 693 N N . VAL A 1 86 ? -9.854 0.466 37.797 1.00 91.31 86 VAL A N 1
ATOM 694 C CA . VAL A 1 86 ? -11.133 1.162 38.020 1.00 91.31 86 VAL A CA 1
ATOM 695 C C . VAL A 1 86 ? -12.224 0.180 38.450 1.00 91.31 86 VAL A C 1
ATOM 697 O O . VAL A 1 86 ? -12.944 0.458 39.407 1.00 91.31 86 VAL A O 1
ATOM 700 N N . VAL A 1 87 ? -12.341 -0.977 37.792 1.00 90.44 87 VAL A N 1
ATOM 701 C CA . VAL A 1 87 ? -13.332 -2.006 38.157 1.00 90.44 87 VAL A CA 1
ATOM 702 C C . VAL A 1 87 ? -13.082 -2.545 39.568 1.00 90.44 87 VAL A C 1
ATOM 704 O O . VAL A 1 87 ? -14.031 -2.661 40.343 1.00 90.44 87 VAL A O 1
ATOM 707 N N . GLU A 1 88 ? -11.828 -2.829 39.929 1.00 89.75 88 GLU A N 1
ATOM 708 C CA . GLU A 1 88 ? -11.464 -3.278 41.279 1.00 89.75 88 GLU A CA 1
ATOM 709 C C . GLU A 1 88 ? -11.772 -2.195 42.330 1.00 89.75 88 GLU A C 1
ATOM 711 O O . GLU A 1 88 ? -12.370 -2.494 43.364 1.00 89.75 88 GLU A O 1
ATOM 716 N N . SER A 1 89 ? -11.477 -0.921 42.047 1.00 89.56 89 SER A N 1
ATOM 717 C CA . SER A 1 89 ? -11.804 0.197 42.945 1.00 89.56 89 SER A CA 1
ATOM 718 C C . SER A 1 89 ? -13.317 0.382 43.132 1.00 89.56 89 SER A C 1
ATOM 720 O O . SER A 1 89 ? -13.788 0.553 44.259 1.00 89.56 89 SER A O 1
ATOM 722 N N . VAL A 1 90 ? -14.100 0.276 42.052 1.00 91.75 90 VAL A N 1
ATOM 723 C CA . VAL A 1 90 ? -15.570 0.337 42.106 1.00 91.75 90 VAL A CA 1
ATOM 724 C C . VAL A 1 90 ? -16.143 -0.837 42.902 1.00 91.75 90 VAL A C 1
ATOM 726 O O . VAL A 1 90 ? -17.091 -0.646 43.665 1.00 91.75 90 VAL A O 1
ATOM 729 N N . ALA A 1 91 ? -15.574 -2.039 42.765 1.00 89.38 91 ALA A N 1
ATOM 730 C CA . ALA A 1 91 ? -15.994 -3.205 43.539 1.00 89.38 91 ALA A CA 1
ATOM 731 C C . ALA A 1 91 ? -15.765 -2.997 45.047 1.00 89.38 91 ALA A C 1
ATOM 733 O O . ALA A 1 91 ? -16.685 -3.217 45.835 1.00 89.38 91 ALA A O 1
ATOM 734 N N . VAL A 1 92 ? -14.592 -2.485 45.441 1.00 92.06 92 VAL A N 1
ATOM 735 C CA . VAL A 1 92 ? -14.281 -2.172 46.848 1.00 92.06 92 VAL A CA 1
ATOM 736 C C . VAL A 1 92 ? -15.239 -1.117 47.407 1.00 92.06 92 VAL A C 1
ATOM 738 O O . VAL A 1 92 ? -15.843 -1.337 48.457 1.00 92.06 92 VAL A O 1
ATOM 741 N N . ALA A 1 93 ? -15.447 -0.010 46.688 1.00 90.06 93 ALA A N 1
ATOM 742 C CA . ALA A 1 93 ? -16.359 1.051 47.119 1.00 90.06 93 ALA A CA 1
ATOM 743 C C . ALA A 1 93 ? -17.807 0.548 47.268 1.00 90.06 93 ALA A C 1
ATOM 745 O O . ALA A 1 93 ? -18.525 0.931 48.196 1.00 90.06 93 ALA A O 1
ATOM 746 N N . ARG A 1 94 ? -18.244 -0.351 46.376 1.00 91.62 94 ARG A N 1
ATOM 747 C CA . ARG A 1 94 ? -19.570 -0.972 46.447 1.00 91.62 94 ARG A CA 1
ATOM 748 C C . ARG A 1 94 ? -19.715 -1.877 47.669 1.00 91.62 94 ARG A C 1
ATOM 750 O O . ARG A 1 94 ? -20.747 -1.820 48.337 1.00 91.62 94 ARG A O 1
ATOM 757 N N . ASP A 1 95 ? -18.702 -2.677 47.983 1.00 89.31 95 ASP A N 1
ATOM 758 C CA . ASP A 1 95 ? -18.706 -3.532 49.173 1.00 89.31 95 ASP A CA 1
ATOM 759 C C . ASP A 1 95 ? -18.698 -2.715 50.469 1.00 89.31 95 ASP A C 1
ATOM 761 O O . ASP A 1 95 ? -19.404 -3.054 51.423 1.00 89.31 95 ASP A O 1
ATOM 765 N N . GLU A 1 96 ? -17.960 -1.605 50.506 1.00 90.19 96 GLU A N 1
ATOM 766 C CA . GLU A 1 96 ? -17.990 -0.662 51.626 1.00 90.19 96 GLU A CA 1
ATOM 767 C C . GLU A 1 96 ? -19.373 -0.031 51.806 1.00 90.19 96 GLU A C 1
ATOM 769 O O . GLU A 1 96 ? -19.896 -0.014 52.924 1.00 90.19 96 GLU A O 1
ATOM 774 N N . MET A 1 97 ? -20.009 0.409 50.716 1.00 87.69 97 MET A N 1
ATOM 775 C CA . MET A 1 97 ? -21.364 0.963 50.750 1.00 87.69 97 MET A CA 1
ATOM 776 C C . MET A 1 97 ? -22.391 -0.069 51.237 1.00 87.69 97 MET A C 1
ATOM 778 O O . MET A 1 97 ? -23.226 0.243 52.087 1.00 87.69 97 MET A O 1
ATOM 782 N N . ASN A 1 98 ? -22.303 -1.317 50.766 1.00 86.56 98 ASN A N 1
ATOM 783 C CA . ASN A 1 98 ? -23.166 -2.411 51.221 1.00 86.56 98 ASN A CA 1
ATOM 784 C C . ASN A 1 98 ? -22.965 -2.718 52.715 1.00 86.56 98 ASN A C 1
ATOM 786 O O . ASN A 1 98 ? -23.933 -2.966 53.443 1.00 86.56 98 ASN A O 1
ATOM 790 N N . ARG A 1 99 ? -21.716 -2.671 53.197 1.00 86.94 99 ARG A N 1
ATOM 791 C CA . ARG A 1 99 ? -21.388 -2.858 54.616 1.00 86.94 99 ARG A CA 1
ATOM 792 C C . ARG A 1 99 ? -21.955 -1.723 55.474 1.00 86.94 99 ARG A C 1
ATOM 794 O O . ARG A 1 99 ? -22.546 -1.999 56.516 1.00 86.94 99 ARG A O 1
ATOM 801 N N . ALA A 1 100 ? -21.843 -0.474 55.018 1.00 82.75 100 ALA A N 1
ATOM 802 C CA . ALA A 1 100 ? -22.415 0.691 55.692 1.00 82.75 100 ALA A CA 1
ATOM 803 C C . ALA A 1 100 ? -23.955 0.640 55.736 1.00 82.75 100 ALA A C 1
ATOM 805 O O . ALA A 1 100 ? -24.549 0.855 56.792 1.00 82.75 100 ALA A O 1
ATOM 806 N N . ALA A 1 101 ? -24.610 0.271 54.629 1.00 80.19 101 ALA A N 1
ATOM 807 C CA . ALA A 1 101 ? -26.065 0.101 54.567 1.00 80.19 101 ALA A CA 1
ATOM 808 C C . ALA A 1 101 ? -26.568 -1.006 55.513 1.00 80.19 101 ALA A C 1
ATOM 810 O O . ALA A 1 101 ? -27.582 -0.841 56.198 1.00 80.19 101 ALA A O 1
ATOM 811 N N . SER A 1 102 ? -25.828 -2.114 55.611 1.00 80.38 102 SER A N 1
ATOM 812 C CA . SER A 1 102 ? -26.144 -3.210 56.537 1.00 80.38 102 SER A CA 1
ATOM 813 C C . SER A 1 102 ? -26.029 -2.778 58.005 1.00 80.38 102 SER A C 1
ATOM 815 O O . SER A 1 102 ? -26.852 -3.173 58.828 1.00 80.38 102 SER A O 1
ATOM 817 N N . GLN A 1 103 ? -25.056 -1.923 58.341 1.00 76.00 103 GLN A N 1
ATOM 818 C CA . GLN A 1 103 ? -24.926 -1.351 59.688 1.00 76.00 103 GLN A CA 1
ATOM 819 C C . GLN A 1 103 ? -26.026 -0.324 60.003 1.00 76.00 103 GLN A C 1
ATOM 821 O O . GLN A 1 103 ? -26.531 -0.303 61.125 1.00 76.00 103 GLN A O 1
ATOM 826 N N . ALA A 1 104 ? -26.441 0.487 59.024 1.00 65.75 104 ALA A N 1
ATOM 827 C CA . ALA A 1 104 ? -27.526 1.458 59.185 1.00 65.75 104 ALA A CA 1
ATOM 828 C C . ALA A 1 104 ? -28.907 0.792 59.364 1.00 65.75 104 ALA A C 1
ATOM 830 O O . ALA A 1 104 ? -29.755 1.301 60.096 1.00 65.75 104 ALA A O 1
ATOM 831 N N . THR A 1 105 ? -29.121 -0.378 58.752 1.00 58.56 105 THR A N 1
ATOM 832 C CA . THR A 1 105 ? -30.391 -1.127 58.824 1.00 58.56 105 THR A CA 1
ATOM 833 C C . THR A 1 105 ? -30.672 -1.692 60.224 1.00 58.56 105 THR A C 1
ATOM 835 O O . THR A 1 105 ? -31.829 -1.839 60.607 1.00 58.56 105 THR A O 1
ATOM 838 N N . LEU A 1 106 ? -29.643 -1.935 61.043 1.00 57.09 106 LEU A N 1
ATOM 839 C CA . LEU A 1 106 ? -29.807 -2.393 62.430 1.00 57.09 106 LEU A CA 1
ATOM 840 C C . LEU A 1 106 ? -30.265 -1.285 63.405 1.00 57.09 106 LEU A C 1
ATOM 842 O O . LEU A 1 106 ? -30.444 -1.571 64.587 1.00 57.09 106 LEU A O 1
ATOM 846 N N . GLN A 1 107 ? -30.470 -0.042 62.943 1.00 54.72 107 GLN A N 1
ATOM 847 C CA . GLN A 1 107 ? -30.838 1.104 63.791 1.00 54.72 107 GLN A CA 1
ATOM 848 C C . GLN A 1 107 ? -32.200 1.763 63.478 1.00 54.72 107 GLN A C 1
ATOM 850 O O . GLN A 1 107 ? -32.494 2.797 64.076 1.00 54.72 107 GLN A O 1
ATOM 855 N N . GLN A 1 108 ? -33.065 1.209 62.611 1.00 45.22 108 GLN A N 1
ATOM 856 C CA . GLN A 1 108 ? -34.392 1.811 62.353 1.00 45.22 108 GLN A CA 1
ATOM 857 C C . GLN A 1 108 ? -35.597 0.957 62.811 1.00 45.22 108 GLN A C 1
ATOM 859 O O . GLN A 1 108 ? -35.673 -0.223 62.466 1.00 45.22 108 GLN A O 1
ATOM 864 N N . PRO A 1 109 ? -36.579 1.544 63.538 1.00 41.19 109 PRO A N 1
ATOM 865 C CA . PRO A 1 109 ? -37.891 0.945 63.777 1.00 41.19 109 PRO A CA 1
ATOM 866 C C . PRO A 1 109 ? -38.795 1.121 62.544 1.00 41.19 109 PRO A C 1
ATOM 868 O O . PRO A 1 109 ? -38.840 2.187 61.933 1.00 41.19 109 PRO A O 1
ATOM 871 N N . GLY A 1 110 ? -39.479 0.043 62.157 1.00 51.25 110 GLY A N 1
ATOM 872 C CA . GLY A 1 110 ? -40.075 -0.111 60.830 1.00 51.25 110 GLY A CA 1
ATOM 873 C C . GLY A 1 110 ? -41.312 0.734 60.533 1.00 51.25 110 GLY A C 1
ATOM 874 O O . GLY A 1 110 ? -42.167 0.895 61.394 1.00 51.25 110 GLY A O 1
ATOM 875 N N . VAL A 1 111 ? -41.435 1.163 59.269 1.00 39.28 111 VAL A N 1
ATOM 876 C CA . VAL A 1 111 ? -42.674 1.607 58.603 1.00 39.28 111 VAL A CA 1
ATOM 877 C C . VAL A 1 111 ? -42.525 1.421 57.076 1.00 39.28 111 VAL A C 1
ATOM 879 O O . VAL A 1 111 ? -41.606 1.967 56.483 1.00 39.28 111 VAL A O 1
ATOM 882 N N . PHE A 1 112 ? -43.456 0.647 56.497 1.00 43.91 112 PHE A N 1
ATOM 883 C CA . PHE A 1 112 ? -44.051 0.638 55.140 1.00 43.91 112 PHE A CA 1
ATOM 884 C C . PHE A 1 112 ? -43.227 0.756 53.830 1.00 43.91 112 PHE A C 1
ATOM 886 O O . PHE A 1 112 ? -42.284 1.520 53.678 1.00 43.91 112 PHE A O 1
ATOM 893 N N . ALA A 1 113 ? -43.715 -0.007 52.839 1.00 43.81 113 ALA A N 1
ATOM 894 C CA . ALA A 1 113 ? -43.263 -0.140 51.450 1.00 43.81 113 ALA A CA 1
ATOM 895 C C . ALA A 1 113 ? -43.282 1.160 50.619 1.00 43.81 113 ALA A C 1
ATOM 897 O O . ALA A 1 113 ? -44.051 2.078 50.913 1.00 43.81 113 ALA A O 1
ATOM 898 N N . PRO A 1 114 ? -42.567 1.158 49.475 1.00 42.50 114 PRO A N 1
ATOM 899 C CA . PRO A 1 114 ? -43.277 1.431 48.228 1.00 42.50 114 PRO A CA 1
ATOM 900 C C . PRO A 1 114 ? -42.871 0.565 47.021 1.00 42.50 114 PRO A C 1
ATOM 902 O O . PRO A 1 114 ? -41.778 0.019 46.895 1.00 42.50 114 PRO A O 1
ATOM 905 N N . THR A 1 115 ? -43.849 0.508 46.127 1.00 45.72 115 THR A N 1
ATOM 906 C CA . THR A 1 115 ? -43.900 0.054 44.740 1.00 45.72 115 THR A CA 1
ATOM 907 C C . THR A 1 115 ? -42.872 0.725 43.819 1.00 45.72 115 THR A C 1
ATOM 909 O O . THR A 1 115 ? -42.682 1.935 43.889 1.00 45.72 115 THR A O 1
ATOM 912 N N . GLY A 1 116 ? -42.366 -0.043 42.844 1.00 40.97 116 GLY A N 1
ATOM 913 C CA . GLY A 1 116 ? -41.995 0.454 41.511 1.00 40.97 116 GLY A CA 1
ATOM 914 C C . GLY A 1 116 ? -40.519 0.799 41.296 1.00 40.97 116 GLY A C 1
ATOM 915 O O . GLY A 1 116 ? -40.067 1.878 41.654 1.00 40.97 116 GLY A O 1
ATOM 916 N N . GLY A 1 117 ? -39.789 -0.085 40.609 1.00 30.50 117 GLY A N 1
ATOM 917 C CA . GLY A 1 117 ? -38.432 0.170 40.122 1.00 30.50 117 GLY A CA 1
ATOM 918 C C . GLY A 1 117 ? -38.112 -0.727 38.928 1.00 30.50 117 GLY A C 1
ATOM 919 O O . GLY A 1 117 ? -38.165 -1.947 39.036 1.00 30.50 117 GLY A O 1
ATOM 920 N N . ALA A 1 118 ? -37.860 -0.095 37.787 1.00 34.62 118 ALA A N 1
ATOM 921 C CA . ALA A 1 118 ? -37.733 -0.662 36.452 1.00 34.62 118 ALA A CA 1
ATOM 922 C C . ALA A 1 118 ? -36.750 -1.842 36.324 1.00 34.62 118 ALA A C 1
ATOM 924 O O . ALA A 1 118 ? -35.572 -1.743 36.663 1.00 34.62 118 ALA A O 1
ATOM 925 N N . LEU A 1 119 ? -37.223 -2.923 35.702 1.00 34.81 119 LEU A N 1
ATOM 926 C CA . LEU A 1 119 ? -36.382 -3.898 35.015 1.00 34.81 119 LEU A CA 1
ATOM 927 C C . LEU A 1 119 ? -36.003 -3.315 33.644 1.00 34.81 119 LEU A C 1
ATOM 929 O O . LEU A 1 119 ? -36.718 -3.524 32.667 1.00 34.81 119 LEU A O 1
ATOM 933 N N . VAL A 1 120 ? -34.863 -2.624 33.541 1.00 41.41 120 VAL A N 1
ATOM 934 C CA . VAL A 1 120 ? -34.111 -2.619 32.273 1.00 41.41 120 VAL A CA 1
ATOM 935 C C . VAL A 1 120 ? -33.439 -3.984 32.195 1.00 41.41 120 VAL A C 1
ATOM 937 O O . VA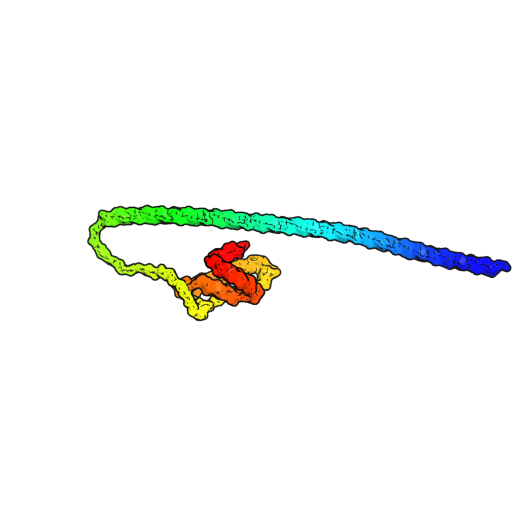L A 1 120 ? -32.318 -4.201 32.650 1.00 41.41 120 VAL A O 1
ATOM 940 N N . SER A 1 121 ? -34.221 -4.956 31.735 1.00 41.84 121 SER A N 1
ATOM 941 C CA . SER A 1 121 ? -33.750 -6.294 31.420 1.00 41.84 121 SER A CA 1
ATOM 942 C C . SER A 1 121 ? -33.142 -6.245 30.025 1.00 41.84 121 SER A C 1
ATOM 944 O O . SER A 1 121 ? -33.816 -5.834 29.080 1.00 41.84 121 SER A O 1
ATOM 946 N N . GLY A 1 122 ? -31.871 -6.641 29.915 1.00 47.72 122 GLY A N 1
ATOM 947 C CA . GLY A 1 122 ? -31.101 -6.751 28.676 1.00 47.72 122 GLY A CA 1
ATOM 948 C C . GLY A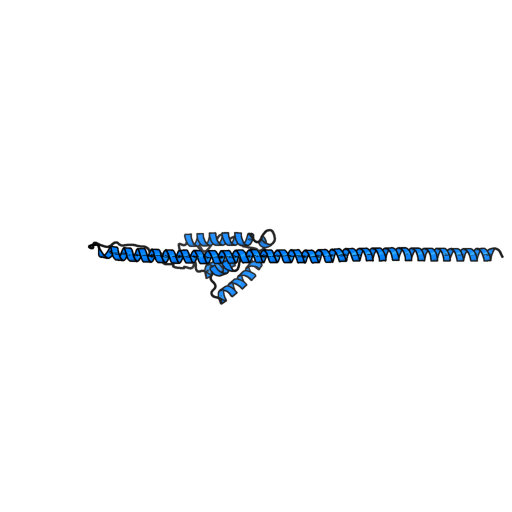 1 122 ? -31.705 -7.754 27.695 1.00 47.72 122 GLY A C 1
ATOM 949 O O . GLY A 1 122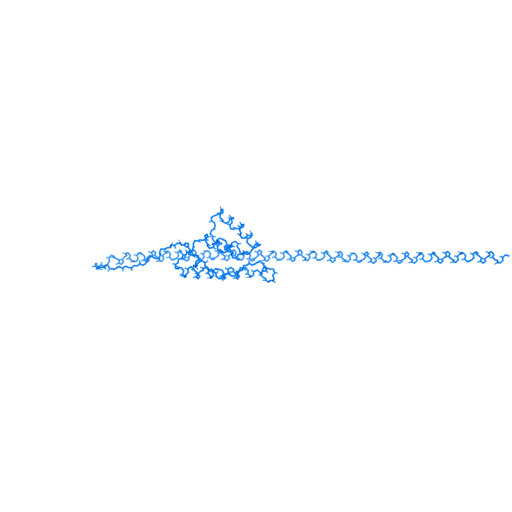 ? -31.182 -8.846 27.494 1.00 47.72 122 GLY A O 1
ATOM 950 N N . SER A 1 123 ? -32.821 -7.376 27.086 1.00 54.25 123 SER A N 1
ATOM 951 C CA . SER A 1 123 ? -33.515 -8.172 26.088 1.00 54.25 123 SER A CA 1
ATOM 952 C C . SER A 1 123 ? -32.950 -7.801 24.728 1.00 54.25 123 SER A C 1
ATOM 954 O O . SER A 1 123 ? -33.206 -6.712 24.224 1.00 54.25 123 SER A O 1
ATOM 956 N N . THR A 1 124 ? -32.149 -8.691 24.145 1.00 56.53 124 THR A N 1
ATOM 957 C CA . THR A 1 124 ? -31.774 -8.564 22.738 1.00 56.53 124 THR A CA 1
ATOM 958 C C . THR A 1 124 ? -32.942 -9.033 21.879 1.00 56.53 124 THR A C 1
ATOM 960 O O . THR A 1 124 ? -33.438 -10.146 22.055 1.00 56.53 124 THR A O 1
ATOM 963 N N . CYS A 1 125 ? -33.408 -8.193 20.959 1.00 72.31 125 CYS A N 1
ATOM 964 C CA . CYS A 1 125 ? -34.526 -8.521 20.077 1.00 72.31 125 CYS A CA 1
ATOM 965 C C . CYS A 1 125 ? -34.133 -8.262 18.623 1.00 72.31 125 CYS A C 1
ATOM 967 O O . CYS A 1 125 ? -33.380 -7.338 18.320 1.00 72.31 125 CYS A O 1
ATOM 969 N N . VAL A 1 126 ? -34.592 -9.123 17.713 1.00 71.88 126 VAL A N 1
ATOM 970 C CA . VAL A 1 126 ? -34.372 -8.912 16.280 1.00 71.88 126 VAL A CA 1
ATOM 971 C C . VAL A 1 126 ? -35.325 -7.799 15.829 1.00 71.88 126 VAL A C 1
ATOM 973 O O . VAL A 1 126 ? -36.538 -7.987 15.940 1.00 71.88 126 VAL A O 1
ATOM 976 N N . PRO A 1 127 ? -34.813 -6.666 15.325 1.00 70.44 127 PRO A N 1
ATOM 977 C CA . PRO A 1 127 ? -35.647 -5.548 14.890 1.00 70.44 127 PRO A CA 1
ATOM 978 C C . PRO A 1 127 ? -36.507 -5.917 13.682 1.00 70.44 127 PRO A C 1
ATOM 980 O O . PRO A 1 127 ? -36.119 -6.740 12.841 1.00 70.44 127 PRO A O 1
ATOM 983 N N . SER A 1 128 ? -37.673 -5.277 13.562 1.00 73.06 128 SER A N 1
ATOM 984 C CA . SER A 1 128 ? -38.533 -5.461 12.394 1.00 73.06 128 SER A CA 1
ATOM 985 C C . SER A 1 128 ? -37.871 -4.886 11.134 1.00 73.06 128 SER A C 1
ATOM 987 O O . SER A 1 128 ? -36.973 -4.051 11.204 1.00 73.06 128 SER A O 1
ATOM 989 N N . ALA A 1 129 ? -38.316 -5.297 9.941 1.00 65.19 129 ALA A N 1
ATOM 990 C CA . ALA A 1 129 ? -37.738 -4.814 8.680 1.00 65.19 129 ALA A CA 1
ATOM 991 C C . ALA A 1 129 ? -37.819 -3.283 8.502 1.00 65.19 129 ALA A C 1
ATOM 993 O O . ALA A 1 129 ? -37.033 -2.725 7.739 1.00 65.19 129 ALA A O 1
ATOM 994 N N . LYS A 1 130 ? -38.758 -2.621 9.193 1.00 67.00 130 LYS A N 1
ATOM 995 C CA . LYS A 1 130 ? -38.907 -1.160 9.183 1.00 67.00 130 LYS A CA 1
ATOM 996 C C . LYS A 1 130 ? -37.873 -0.484 10.083 1.00 67.00 130 LYS A C 1
ATOM 998 O O . LYS A 1 130 ? -37.281 0.498 9.657 1.00 67.00 130 LYS A O 1
ATOM 1003 N N . ASP A 1 131 ? -37.610 -1.073 11.245 1.00 65.69 131 ASP A N 1
ATOM 1004 C CA . ASP A 1 131 ? -36.665 -0.558 12.247 1.00 65.69 131 ASP A CA 1
ATOM 1005 C C . ASP A 1 131 ? -35.214 -0.938 11.899 1.00 65.69 131 ASP A C 1
ATOM 1007 O O . ASP A 1 131 ? -34.254 -0.341 12.363 1.00 65.69 131 ASP A O 1
ATOM 1011 N N . ALA A 1 132 ? -35.038 -1.929 11.018 1.00 66.44 132 ALA A N 1
ATOM 1012 C CA . ALA A 1 132 ? -33.743 -2.408 10.550 1.00 66.44 132 ALA A CA 1
ATOM 1013 C C . ALA A 1 132 ? -33.214 -1.695 9.291 1.00 66.44 132 ALA A C 1
ATOM 1015 O O . ALA A 1 132 ? -32.362 -2.259 8.581 1.00 66.44 132 ALA A O 1
ATOM 1016 N N . LYS A 1 133 ? -33.773 -0.524 8.964 1.00 72.44 133 LYS A N 1
ATOM 1017 C CA . LYS A 1 133 ? -33.373 0.300 7.822 1.00 72.44 133 LYS A CA 1
ATOM 1018 C C . LYS A 1 133 ? -32.346 1.328 8.292 1.00 72.44 133 LYS A C 1
ATOM 1020 O O . LYS A 1 133 ? -32.708 2.364 8.823 1.00 72.44 133 LYS A O 1
ATOM 1025 N N . LEU A 1 134 ? -31.077 1.017 8.067 1.00 71.00 134 LEU A N 1
ATOM 1026 C CA . LEU A 1 134 ? -29.962 1.914 8.357 1.00 71.00 134 LEU A CA 1
ATOM 1027 C C . LEU A 1 134 ? -29.644 2.723 7.099 1.00 71.00 134 LEU A C 1
ATOM 1029 O O . LEU A 1 134 ? -29.559 2.131 6.017 1.00 71.00 134 LEU A O 1
ATOM 1033 N N . ASP A 1 135 ? -29.450 4.036 7.222 1.00 67.25 135 ASP A N 1
ATOM 1034 C CA . ASP A 1 135 ? -29.046 4.894 6.098 1.00 67.25 135 ASP A CA 1
ATOM 1035 C C . ASP A 1 135 ? -27.521 4.867 5.907 1.00 67.25 135 ASP A C 1
ATOM 1037 O O . ASP A 1 135 ? -26.818 5.874 5.919 1.00 67.25 135 ASP A O 1
ATOM 1041 N N . ILE A 1 136 ? -26.979 3.654 5.787 1.00 71.19 136 ILE A N 1
ATOM 1042 C CA . ILE A 1 136 ? -25.543 3.428 5.642 1.00 71.19 136 ILE A CA 1
ATOM 1043 C C . ILE A 1 136 ? -25.190 3.399 4.156 1.00 71.19 136 ILE A C 1
ATOM 1045 O O . ILE A 1 136 ? -25.646 2.529 3.408 1.00 71.19 136 ILE A O 1
ATOM 1049 N N . CYS A 1 137 ? -24.313 4.311 3.734 1.00 65.19 137 CYS A N 1
ATOM 1050 C CA . CYS A 1 137 ? -23.734 4.310 2.392 1.00 65.19 137 CYS A CA 1
ATOM 1051 C C . CYS A 1 137 ? -23.043 2.973 2.079 1.00 65.19 137 CYS A C 1
ATOM 1053 O O . CYS A 1 137 ? -22.282 2.449 2.892 1.00 65.19 137 CYS A O 1
ATOM 1055 N N . VAL A 1 138 ? -23.261 2.440 0.874 1.00 68.56 138 VAL A N 1
ATOM 1056 C CA . VAL A 1 138 ? -22.605 1.207 0.415 1.00 68.56 138 VAL A CA 1
ATOM 1057 C C . VAL A 1 138 ? -21.111 1.456 0.212 1.00 68.56 138 VAL A C 1
ATOM 1059 O O . VAL A 1 138 ? -20.735 2.372 -0.516 1.00 68.56 138 VAL A O 1
ATOM 1062 N N . PHE A 1 139 ? -20.263 0.626 0.819 1.00 64.69 139 PHE A N 1
ATOM 1063 C CA . PHE A 1 139 ? -18.811 0.703 0.655 1.00 64.69 139 PHE A CA 1
ATOM 1064 C C . PHE A 1 139 ? -18.379 -0.093 -0.572 1.00 64.69 139 PHE A C 1
ATOM 1066 O O . PHE A 1 139 ? -18.566 -1.313 -0.634 1.00 64.69 139 PHE A O 1
ATOM 1073 N N . THR A 1 140 ? -17.804 0.595 -1.556 1.00 62.28 140 THR A N 1
ATOM 1074 C CA . THR A 1 140 ? -17.478 -0.002 -2.861 1.00 62.28 140 THR A CA 1
ATOM 1075 C C . THR A 1 140 ? -16.038 -0.495 -2.949 1.00 62.28 140 THR A C 1
ATOM 1077 O O . THR A 1 140 ? -15.692 -1.210 -3.884 1.00 62.28 140 THR A O 1
ATOM 1080 N N . GLY A 1 141 ? -15.178 -0.118 -1.997 1.00 59.03 141 GLY A N 1
ATOM 1081 C CA . GLY A 1 141 ? -13.753 -0.469 -2.010 1.00 59.03 141 GLY A CA 1
ATOM 1082 C C . GLY A 1 141 ? -12.914 0.410 -2.946 1.00 59.03 141 GLY A C 1
ATOM 1083 O O . GLY A 1 141 ? -11.711 0.549 -2.741 1.00 59.03 141 GLY A O 1
ATOM 1084 N N . ASN A 1 142 ? -13.540 1.127 -3.885 1.00 57.16 142 ASN A N 1
ATOM 1085 C CA . ASN A 1 142 ? -12.884 2.175 -4.673 1.00 57.16 142 ASN A CA 1
ATOM 1086 C C . ASN A 1 142 ? -12.432 3.362 -3.805 1.00 57.16 142 ASN A C 1
ATOM 1088 O O . ASN A 1 142 ? -11.515 4.096 -4.186 1.00 57.16 142 ASN A O 1
ATOM 1092 N N . GLU A 1 143 ? -13.037 3.533 -2.623 1.00 54.06 143 GLU A N 1
ATOM 1093 C CA . GLU A 1 143 ? -12.617 4.530 -1.636 1.00 54.06 143 GLU A CA 1
ATOM 1094 C C . GLU A 1 143 ? -11.247 4.206 -1.005 1.00 54.06 143 GLU A C 1
ATOM 1096 O O . GLU A 1 143 ? -10.580 5.117 -0.521 1.00 54.06 143 GLU A O 1
ATOM 1101 N N . LEU A 1 144 ? -10.781 2.947 -1.053 1.00 50.31 144 LEU A N 1
ATOM 1102 C CA . LEU A 1 144 ? -9.465 2.543 -0.529 1.00 50.31 144 LEU A CA 1
ATOM 1103 C C . LEU A 1 144 ? -8.306 2.960 -1.443 1.00 50.31 144 LEU A C 1
ATOM 1105 O O . LEU A 1 144 ? -7.193 3.177 -0.969 1.00 50.31 144 LEU A O 1
ATOM 1109 N N . HIS A 1 145 ? -8.553 3.080 -2.750 1.00 45.59 145 HIS A N 1
ATOM 1110 C CA . HIS A 1 145 ? -7.491 3.243 -3.745 1.00 45.59 145 HIS A CA 1
ATOM 1111 C C . HIS A 1 145 ? -7.135 4.694 -4.077 1.00 45.59 145 HIS A C 1
ATOM 1113 O O . HIS A 1 145 ? -6.069 4.928 -4.647 1.00 45.59 145 HIS A O 1
ATOM 1119 N N . LYS A 1 146 ? -7.994 5.674 -3.760 1.00 46.88 146 LYS A N 1
ATOM 1120 C CA . LYS A 1 146 ? -7.752 7.070 -4.165 1.00 46.88 146 LYS A CA 1
ATOM 1121 C C . LYS A 1 146 ? -7.121 7.944 -3.093 1.00 46.88 146 LYS A C 1
ATOM 1123 O O . LYS A 1 146 ? -6.254 8.732 -3.449 1.00 46.88 146 LYS A O 1
ATOM 1128 N N . VAL A 1 147 ? -7.484 7.815 -1.818 1.00 39.53 147 VAL A N 1
ATOM 1129 C CA . VAL A 1 147 ? -6.868 8.583 -0.725 1.00 39.53 147 VAL A CA 1
ATOM 1130 C C . VAL A 1 147 ? -7.121 7.857 0.602 1.00 39.53 147 VAL A C 1
ATOM 1132 O O . VAL A 1 147 ? -8.257 7.803 1.048 1.00 39.53 147 VAL A O 1
ATOM 1135 N N . LEU A 1 148 ? -6.045 7.395 1.252 1.00 43.66 148 LEU A N 1
ATOM 1136 C CA . LEU A 1 148 ? -5.955 7.021 2.673 1.00 43.66 148 LEU A CA 1
ATOM 1137 C C . LEU A 1 148 ? -6.856 5.862 3.162 1.00 43.66 148 LEU A C 1
ATOM 1139 O O . LEU A 1 148 ? -8.081 5.884 3.098 1.00 43.66 148 LEU A O 1
ATOM 1143 N N . SER A 1 149 ? -6.231 4.944 3.898 1.00 48.22 149 SER A N 1
ATOM 1144 C CA . SER A 1 149 ? -6.806 3.999 4.875 1.00 48.22 149 SER A CA 1
ATOM 1145 C C . SER A 1 149 ? -7.780 4.610 5.917 1.00 48.22 149 SER A C 1
ATOM 1147 O O . SER A 1 149 ? -8.256 3.918 6.817 1.00 48.22 149 SER A O 1
ATOM 1149 N N . GLY A 1 150 ? -8.112 5.900 5.804 1.00 54.44 150 GLY A N 1
ATOM 1150 C CA . GLY A 1 150 ? -9.147 6.599 6.560 1.00 54.44 150 GLY A CA 1
ATOM 1151 C C . GLY A 1 150 ? -10.570 6.402 6.024 1.00 54.44 150 GLY A C 1
ATOM 1152 O O . GLY A 1 150 ? -11.501 6.510 6.816 1.00 54.44 150 GLY A O 1
ATOM 1153 N N . GLY A 1 151 ? -10.762 6.059 4.742 1.00 62.84 151 GLY A N 1
ATOM 1154 C CA . GLY A 1 151 ? -12.101 5.855 4.162 1.00 62.84 151 GLY A CA 1
ATOM 1155 C C . GLY A 1 151 ? -12.882 4.731 4.850 1.00 62.84 151 GLY A C 1
ATOM 1156 O O . GLY A 1 151 ? -14.024 4.922 5.260 1.00 62.84 151 GLY A O 1
ATOM 1157 N N . PHE A 1 152 ? -12.220 3.597 5.095 1.00 63.56 152 PHE A N 1
ATOM 1158 C CA . PHE A 1 152 ? -12.808 2.475 5.831 1.00 63.56 152 PHE A CA 1
ATOM 1159 C C . PHE A 1 152 ? -13.070 2.813 7.306 1.00 63.56 152 PHE A C 1
ATOM 1161 O O . PHE A 1 152 ? -14.123 2.480 7.841 1.00 63.56 152 PHE A O 1
ATOM 1168 N N . LYS A 1 153 ? -12.146 3.525 7.972 1.00 64.50 153 LYS A N 1
ATOM 1169 C CA . LYS A 1 153 ? -12.311 3.936 9.380 1.00 64.50 153 LYS A CA 1
ATOM 1170 C C . LYS A 1 153 ? -13.457 4.939 9.554 1.00 64.50 153 LYS A C 1
ATOM 1172 O O . LYS A 1 153 ? -14.182 4.868 10.543 1.00 64.50 153 LYS A O 1
ATOM 1177 N N . HIS A 1 154 ? -13.627 5.858 8.606 1.00 66.25 154 HIS A N 1
ATOM 1178 C CA . HIS A 1 154 ? -14.722 6.825 8.606 1.00 66.25 154 HIS A CA 1
ATOM 1179 C C . HIS A 1 154 ? -16.063 6.148 8.308 1.00 66.25 154 HIS A C 1
ATOM 1181 O O . HIS A 1 154 ? -17.018 6.336 9.056 1.00 66.25 154 HIS A O 1
ATOM 1187 N N . TRP A 1 155 ? -16.103 5.276 7.299 1.00 73.31 155 TRP A N 1
ATOM 1188 C CA . TRP A 1 155 ? -17.280 4.471 6.986 1.00 73.31 155 TRP A CA 1
ATOM 1189 C C . TRP A 1 155 ? -17.697 3.573 8.160 1.00 73.31 155 TRP A C 1
ATOM 1191 O O . TRP A 1 155 ? -18.854 3.582 8.567 1.00 73.31 155 TRP A O 1
ATOM 1201 N N . GLY A 1 156 ? -16.749 2.867 8.783 1.00 70.56 156 GLY A N 1
ATOM 1202 C CA . GLY A 1 156 ? -17.016 2.013 9.942 1.00 70.56 156 GLY A CA 1
ATOM 1203 C C . GLY A 1 156 ? -17.463 2.785 11.189 1.00 70.56 156 GLY A C 1
ATOM 1204 O O . GLY A 1 156 ? -18.167 2.229 12.033 1.00 70.56 156 GLY A O 1
ATOM 1205 N N . ARG A 1 157 ? -17.088 4.067 11.315 1.00 71.44 157 ARG A N 1
ATOM 1206 C CA . ARG A 1 157 ? -17.616 4.965 12.352 1.00 71.44 157 ARG A CA 1
ATOM 1207 C C . ARG A 1 157 ? -19.064 5.350 12.057 1.00 71.44 157 ARG A C 1
ATOM 1209 O O . ARG A 1 157 ? -19.895 5.153 12.931 1.00 71.44 157 ARG A O 1
ATOM 1216 N N . ALA A 1 158 ? -19.360 5.795 10.837 1.00 70.31 158 ALA A N 1
ATOM 1217 C CA . ALA A 1 158 ? -20.722 6.138 10.429 1.00 70.31 158 ALA A CA 1
ATOM 1218 C C . ALA A 1 158 ? -21.677 4.940 10.584 1.00 70.31 158 ALA A C 1
ATOM 1220 O O . ALA A 1 158 ? -22.749 5.068 11.157 1.00 70.31 158 ALA A O 1
ATOM 1221 N N . CYS A 1 159 ? -21.245 3.735 10.194 1.00 69.94 159 CYS A N 1
ATOM 1222 C CA . CYS A 1 159 ? -22.035 2.515 10.386 1.00 69.94 159 CYS A CA 1
ATOM 1223 C C . CYS A 1 159 ? -22.347 2.217 11.855 1.00 69.94 159 CYS A C 1
ATOM 1225 O O . CYS A 1 159 ? -23.404 1.678 12.168 1.00 69.94 159 CYS A O 1
ATOM 1227 N N . ARG A 1 160 ? -21.398 2.503 12.753 1.00 74.81 160 ARG A N 1
ATOM 1228 C CA . ARG A 1 160 ? -21.579 2.305 14.192 1.00 74.81 160 ARG A CA 1
ATOM 1229 C C . ARG A 1 160 ? -22.579 3.307 14.748 1.00 74.81 160 ARG A C 1
ATOM 1231 O O . ARG A 1 160 ? -23.464 2.893 15.477 1.00 74.81 160 ARG A O 1
ATOM 1238 N N . GLU A 1 161 ? -22.416 4.580 14.408 1.00 76.94 161 GLU A N 1
ATOM 1239 C CA . GLU A 1 161 ? -23.293 5.655 14.876 1.00 76.94 161 GLU A CA 1
ATOM 1240 C C . GLU A 1 161 ? -24.740 5.397 14.426 1.00 76.94 161 GLU A C 1
ATOM 1242 O O . GLU A 1 161 ? -25.648 5.450 15.245 1.00 76.94 161 GLU A O 1
ATOM 1247 N N . GLU A 1 162 ? -24.948 4.967 13.179 1.00 75.19 162 GLU A N 1
ATOM 1248 C CA . GLU A 1 162 ? -26.269 4.563 12.674 1.00 75.19 162 GLU A CA 1
ATOM 1249 C C . GLU A 1 162 ? -26.845 3.331 13.393 1.00 75.19 162 GLU A C 1
ATOM 1251 O O . GLU A 1 162 ? -28.033 3.287 13.704 1.00 75.19 162 GLU A O 1
ATOM 1256 N N . LEU A 1 163 ? -26.017 2.321 13.689 1.00 77.38 163 LEU A N 1
ATOM 1257 C CA . LEU A 1 163 ? -26.453 1.153 14.462 1.00 77.38 163 LEU A CA 1
ATOM 1258 C C . LEU A 1 163 ? -26.841 1.528 15.897 1.00 77.38 163 LEU A C 1
ATOM 1260 O O . LEU A 1 163 ? -27.843 1.028 16.394 1.00 77.38 163 LEU A O 1
ATOM 1264 N N . GLU A 1 164 ? -26.058 2.386 16.549 1.00 79.12 164 GLU A N 1
ATOM 1265 C CA . GLU A 1 164 ? -26.323 2.853 17.912 1.00 79.12 164 GLU A CA 1
ATOM 1266 C C . GLU A 1 164 ? -27.614 3.688 17.959 1.00 79.12 164 GLU A C 1
ATOM 1268 O O . GLU A 1 164 ? -28.461 3.432 18.814 1.00 79.12 164 GLU A O 1
ATOM 1273 N N . MET A 1 165 ? -27.828 4.587 16.991 1.00 77.75 165 MET A N 1
ATOM 1274 C CA . MET A 1 165 ? -29.078 5.350 16.867 1.00 77.75 165 MET A CA 1
ATOM 1275 C C . MET A 1 165 ? -30.291 4.441 16.621 1.00 77.75 165 MET A C 1
ATOM 1277 O O . MET A 1 165 ? -31.331 4.619 17.251 1.00 77.75 165 MET A O 1
ATOM 1281 N N . ALA A 1 166 ? -30.165 3.422 15.767 1.00 76.81 166 ALA A N 1
ATOM 1282 C CA . ALA A 1 166 ? -31.256 2.484 15.503 1.00 76.81 166 ALA A CA 1
ATOM 1283 C C . ALA A 1 166 ? -31.591 1.597 16.718 1.00 76.81 166 ALA A C 1
ATOM 1285 O O . ALA A 1 166 ? -32.755 1.259 16.944 1.00 76.81 166 ALA A O 1
ATOM 1286 N N . GLU A 1 167 ? -30.594 1.217 17.522 1.00 80.50 167 GLU A N 1
ATOM 1287 C CA . GLU A 1 167 ? -30.815 0.516 18.794 1.00 80.50 167 GLU A CA 1
ATOM 1288 C C . GLU A 1 167 ? -31.504 1.412 19.830 1.00 80.50 167 GLU A C 1
ATOM 1290 O O . GLU A 1 167 ? -32.381 0.941 20.561 1.00 80.50 167 GLU A O 1
ATOM 1295 N N . GLU A 1 168 ? -31.147 2.697 19.866 1.00 79.00 168 GLU A N 1
ATOM 1296 C CA . GLU A 1 168 ? -31.767 3.695 20.740 1.00 79.00 168 GLU A CA 1
ATOM 1297 C C . GLU A 1 168 ? -33.232 3.959 20.356 1.00 79.00 168 GLU A C 1
ATOM 1299 O O . GLU A 1 168 ? -34.097 3.954 21.232 1.00 79.00 168 GLU A O 1
ATOM 1304 N N . GLU A 1 169 ? -33.547 4.069 19.060 1.00 76.75 169 GLU A N 1
ATOM 1305 C CA . GLU A 1 169 ? -34.929 4.184 18.565 1.00 76.75 169 GLU A CA 1
ATOM 1306 C C . GLU A 1 169 ? -35.768 2.929 18.845 1.00 76.75 169 GLU A C 1
ATOM 1308 O O . GLU A 1 169 ? -36.951 3.022 19.181 1.00 76.75 169 GLU A O 1
ATOM 1313 N N . CYS A 1 170 ? -35.161 1.744 18.737 1.00 75.88 170 CYS A N 1
ATOM 1314 C CA . CYS A 1 170 ? -35.819 0.481 19.063 1.00 75.88 170 CYS A CA 1
ATOM 1315 C C . CYS A 1 170 ? -36.043 0.306 20.576 1.00 75.88 170 CYS A C 1
ATOM 1317 O O . CYS A 1 170 ? -36.948 -0.426 20.983 1.00 75.88 170 CYS A O 1
ATOM 1319 N N . GLY A 1 171 ? -35.215 0.938 21.413 1.00 78.12 171 GLY A N 1
ATOM 1320 C CA . GLY A 1 171 ? -35.219 0.772 22.868 1.00 78.12 171 GLY A CA 1
ATOM 1321 C C . GLY A 1 171 ? -34.656 -0.573 23.346 1.00 78.12 171 GLY A C 1
ATOM 1322 O O . GLY A 1 171 ? -34.883 -0.967 24.491 1.00 78.12 171 GLY A O 1
ATOM 1323 N N . TYR A 1 172 ? -33.946 -1.303 22.482 1.00 77.00 172 TYR A N 1
ATOM 1324 C CA . TYR A 1 172 ? -33.314 -2.580 22.809 1.00 77.00 172 TYR A CA 1
ATOM 1325 C C . TYR A 1 172 ? -32.089 -2.846 21.937 1.00 77.00 172 TYR A C 1
ATOM 1327 O O . TYR A 1 172 ? -32.010 -2.436 20.780 1.00 77.00 172 TYR A O 1
ATOM 1335 N N . ALA A 1 173 ? -31.148 -3.614 22.487 1.00 75.25 173 ALA A N 1
ATOM 1336 C CA . ALA A 1 173 ? -29.966 -4.029 21.751 1.00 75.25 173 ALA A CA 1
ATOM 1337 C C . ALA A 1 173 ? -30.317 -5.080 20.685 1.00 75.25 173 ALA A C 1
ATOM 1339 O O . ALA A 1 173 ? -31.078 -6.024 20.919 1.00 75.25 173 ALA A O 1
ATOM 1340 N N . TRP A 1 174 ? -29.725 -4.959 19.508 1.00 79.06 174 TRP A N 1
ATOM 1341 C CA . TRP A 1 174 ? -29.829 -5.941 18.446 1.00 79.06 174 TRP A CA 1
ATOM 1342 C C . TRP A 1 174 ? -28.847 -7.090 18.697 1.00 79.06 174 TRP A C 1
ATOM 1344 O O . TRP A 1 174 ? -27.720 -6.871 19.151 1.00 79.06 174 TRP A O 1
ATOM 1354 N N . PRO A 1 175 ? -29.213 -8.332 18.346 1.00 76.81 175 PRO A N 1
ATOM 1355 C CA . PRO A 1 175 ? -28.283 -9.448 18.368 1.00 76.81 175 PRO A CA 1
ATOM 1356 C C . PRO A 1 175 ? -27.059 -9.172 17.494 1.00 76.81 175 PRO A C 1
ATOM 1358 O O . PRO A 1 175 ? -27.177 -8.721 16.355 1.00 76.81 175 PRO A O 1
ATOM 1361 N N . GLU A 1 176 ? -25.880 -9.523 17.988 1.00 71.06 176 GLU A N 1
ATOM 1362 C CA . GLU A 1 176 ? -24.605 -9.237 17.325 1.00 71.06 176 GLU A CA 1
ATOM 1363 C C . GLU A 1 176 ? -24.506 -9.857 15.921 1.00 71.06 176 GLU A C 1
ATOM 1365 O O . GLU A 1 176 ? -24.089 -9.205 14.963 1.00 71.06 176 GLU A O 1
ATOM 1370 N N . LYS A 1 177 ? -25.050 -11.068 15.759 1.00 68.69 177 LYS A N 1
ATOM 1371 C CA . LYS A 1 177 ? -25.253 -11.733 14.460 1.00 68.69 177 LYS A CA 1
ATOM 1372 C C . LYS A 1 177 ? -26.041 -10.892 13.455 1.00 68.69 177 LYS A C 1
ATOM 1374 O O . LYS A 1 177 ? -25.747 -10.901 12.261 1.00 68.69 177 LYS A O 1
ATOM 1379 N N . TYR A 1 178 ? -27.036 -10.154 13.936 1.00 70.94 178 TYR A N 1
ATOM 1380 C CA . TYR A 1 178 ? -27.887 -9.321 13.100 1.00 70.94 178 TYR A CA 1
ATOM 1381 C C . TYR A 1 178 ? -27.153 -8.042 12.688 1.00 70.94 178 TYR A C 1
ATOM 1383 O O . TYR A 1 178 ? -27.198 -7.671 11.516 1.00 70.94 178 TYR A O 1
ATOM 1391 N N . LYS A 1 179 ? -26.378 -7.444 13.603 1.00 77.44 179 LYS A N 1
ATOM 1392 C CA . LYS A 1 179 ? -25.492 -6.307 13.301 1.00 77.44 179 LYS A CA 1
ATOM 1393 C C . LYS A 1 179 ? -24.472 -6.664 12.217 1.00 77.44 179 LYS A C 1
ATOM 1395 O O . LYS A 1 179 ? -24.362 -5.957 11.222 1.00 77.44 179 LYS A O 1
ATOM 1400 N N . ILE A 1 180 ? -23.787 -7.803 12.354 1.00 70.56 180 ILE A N 1
ATOM 1401 C CA . ILE A 1 180 ? -22.779 -8.275 11.385 1.00 70.56 180 ILE A CA 1
ATOM 1402 C C . ILE A 1 180 ? -23.414 -8.587 10.027 1.00 70.56 180 ILE A C 1
ATOM 1404 O O . ILE A 1 180 ? -22.859 -8.232 8.988 1.00 70.56 180 ILE A O 1
ATOM 1408 N N . SER A 1 181 ? -24.599 -9.206 10.014 1.00 75.50 181 SER A N 1
ATOM 1409 C CA . SER A 1 181 ? -25.329 -9.457 8.769 1.00 75.50 181 SER A CA 1
ATOM 1410 C C . SER A 1 181 ? -25.718 -8.163 8.053 1.00 75.50 181 SER A C 1
ATOM 1412 O O . SER A 1 181 ? -25.670 -8.116 6.825 1.00 75.50 181 SER A O 1
ATOM 1414 N N . LYS A 1 182 ? -26.110 -7.125 8.799 1.00 76.12 182 LYS A N 1
ATOM 1415 C CA . LYS A 1 182 ? -26.464 -5.816 8.239 1.00 76.12 182 LYS A CA 1
ATOM 1416 C C . LYS A 1 182 ? -25.242 -5.077 7.709 1.00 76.12 182 LYS A C 1
ATOM 1418 O O . LYS A 1 182 ? -25.290 -4.595 6.585 1.00 76.12 182 LYS A O 1
ATOM 1423 N N . LEU A 1 183 ? -24.132 -5.096 8.446 1.00 73.88 183 LEU A N 1
ATOM 1424 C CA . LEU A 1 183 ? -22.853 -4.552 7.983 1.00 73.88 183 LEU A CA 1
ATOM 1425 C C . LEU A 1 183 ? -22.378 -5.233 6.695 1.00 73.88 183 LEU A C 1
ATOM 1427 O O . LEU A 1 183 ? -21.990 -4.552 5.752 1.00 73.88 183 LEU A O 1
ATOM 1431 N N . GLY A 1 184 ? -22.479 -6.563 6.619 1.00 71.75 184 GLY A N 1
ATOM 1432 C CA . GLY A 1 184 ? -22.131 -7.315 5.412 1.00 71.75 184 GLY A CA 1
ATOM 1433 C C . GLY A 1 184 ? -22.984 -6.950 4.194 1.00 71.75 184 GLY A C 1
ATOM 1434 O O . GLY A 1 184 ? -22.475 -6.961 3.080 1.00 71.75 184 GLY A O 1
ATOM 1435 N N . ALA A 1 185 ? -24.253 -6.576 4.390 1.00 74.12 185 ALA A N 1
ATOM 1436 C CA . ALA A 1 185 ? -25.133 -6.130 3.307 1.00 74.12 185 ALA A CA 1
ATOM 1437 C C . ALA A 1 185 ? -24.771 -4.732 2.767 1.00 74.12 185 ALA A C 1
ATOM 1439 O O . ALA A 1 185 ? -25.125 -4.406 1.635 1.00 74.12 185 ALA A O 1
ATOM 1440 N N . CYS A 1 186 ? -24.058 -3.920 3.552 1.00 69.31 186 CYS A N 1
ATOM 1441 C CA . CYS A 1 186 ? -23.579 -2.596 3.152 1.00 69.31 186 CYS A CA 1
ATOM 1442 C C . CYS A 1 186 ? -22.218 -2.640 2.426 1.00 69.31 186 CYS A C 1
ATOM 1444 O O . CYS A 1 186 ? -21.728 -1.596 1.995 1.00 69.31 186 CYS A O 1
ATOM 1446 N N . LEU A 1 187 ? -21.601 -3.818 2.271 1.00 70.25 187 LEU A N 1
ATOM 1447 C CA . LEU A 1 187 ? -20.335 -4.003 1.556 1.00 70.25 187 LEU A CA 1
ATOM 1448 C C . LEU A 1 187 ? -20.589 -4.509 0.128 1.00 70.25 187 LEU A C 1
ATOM 1450 O O . LEU A 1 187 ? -21.304 -5.487 -0.080 1.00 70.25 187 LEU A O 1
ATOM 1454 N N . GLN A 1 188 ? -19.988 -3.860 -0.872 1.00 64.38 188 GLN A N 1
ATOM 1455 C CA . GLN A 1 188 ? -20.095 -4.277 -2.274 1.00 64.38 188 GLN A CA 1
ATOM 1456 C C . GLN A 1 188 ? -19.121 -5.427 -2.609 1.00 64.38 188 GLN A C 1
ATOM 1458 O O . GLN A 1 188 ? -18.120 -5.628 -1.927 1.00 64.38 188 GLN A O 1
ATOM 1463 N N . VAL A 1 189 ? -19.421 -6.171 -3.681 1.00 58.16 189 VAL A N 1
ATOM 1464 C CA . VAL A 1 189 ? -18.906 -7.507 -4.071 1.00 58.16 189 VAL A CA 1
ATOM 1465 C C . VAL A 1 189 ? -17.427 -7.812 -3.750 1.00 58.16 189 VAL A C 1
ATOM 1467 O O . VAL A 1 189 ? -17.155 -8.881 -3.206 1.00 58.16 189 VAL A O 1
ATOM 1470 N N . GLU A 1 190 ? -16.470 -6.920 -4.031 1.00 54.06 190 GLU A N 1
ATOM 1471 C CA . GLU A 1 190 ? -15.042 -7.188 -3.753 1.00 54.06 190 GLU A CA 1
ATOM 1472 C C . GLU A 1 190 ? -14.673 -7.057 -2.264 1.00 54.06 190 GLU A C 1
ATOM 1474 O O . GLU A 1 190 ? -13.987 -7.922 -1.720 1.00 54.06 190 GLU A O 1
ATOM 1479 N N . ALA A 1 191 ? -15.184 -6.034 -1.569 1.00 55.47 191 ALA A N 1
ATOM 1480 C CA . ALA A 1 191 ? -15.007 -5.875 -0.121 1.00 55.47 191 ALA A CA 1
ATOM 1481 C C . ALA A 1 191 ? -15.861 -6.883 0.673 1.00 55.47 191 ALA A C 1
ATOM 1483 O O . ALA A 1 191 ? -15.458 -7.353 1.740 1.00 55.47 191 ALA A O 1
ATOM 1484 N N . GLY A 1 192 ? -17.016 -7.262 0.116 1.00 57.19 192 GLY A N 1
ATOM 1485 C CA . GLY A 1 192 ? -17.899 -8.292 0.652 1.00 57.19 192 GLY A CA 1
ATOM 1486 C C . GLY A 1 192 ? -17.226 -9.661 0.695 1.00 57.19 192 GLY A C 1
ATOM 1487 O O . GLY A 1 192 ? -17.334 -10.346 1.703 1.00 57.19 192 GLY A O 1
ATOM 1488 N N . GLY A 1 193 ? -16.459 -10.045 -0.333 1.00 60.09 193 GLY A N 1
ATOM 1489 C CA . GLY A 1 193 ? -15.744 -11.328 -0.355 1.00 60.09 193 GLY A CA 1
ATOM 1490 C C . GLY A 1 193 ? -14.734 -11.487 0.789 1.00 60.09 193 GLY A C 1
ATOM 1491 O O . GLY A 1 193 ? -14.706 -12.522 1.457 1.00 60.09 193 GLY A O 1
ATOM 1492 N N . PHE A 1 194 ? -13.948 -10.441 1.066 1.00 58.56 194 PHE A N 1
ATOM 1493 C CA . PHE A 1 194 ? -13.004 -10.422 2.188 1.00 58.56 194 PHE A CA 1
ATOM 1494 C C . PHE A 1 194 ? -13.725 -10.434 3.544 1.00 58.56 194 PHE A C 1
ATOM 1496 O O . PHE A 1 194 ? -13.370 -11.208 4.433 1.00 58.56 194 PHE A O 1
ATOM 1503 N N . PHE A 1 195 ? -14.789 -9.639 3.682 1.00 64.62 195 PHE A N 1
ATOM 1504 C CA . PHE A 1 195 ? -15.589 -9.595 4.903 1.00 64.62 195 PHE A CA 1
ATOM 1505 C C . PHE A 1 195 ? -16.346 -10.896 5.169 1.00 64.62 195 PHE A C 1
ATOM 1507 O O . PHE A 1 195 ? -16.428 -11.319 6.312 1.00 64.62 195 PHE A O 1
ATOM 1514 N N . HIS A 1 196 ? -16.877 -11.564 4.145 1.00 64.00 196 HIS A N 1
ATOM 1515 C CA . HIS A 1 196 ? -17.548 -12.853 4.300 1.00 64.00 196 HIS A CA 1
ATOM 1516 C C . HIS A 1 196 ? -16.576 -13.933 4.769 1.00 64.00 196 HIS A C 1
ATOM 1518 O O . HIS A 1 196 ? -16.927 -14.696 5.660 1.00 64.00 196 HIS A O 1
ATOM 1524 N N . LYS A 1 197 ? -15.339 -13.932 4.259 1.00 64.00 197 LYS A N 1
ATOM 1525 C CA . LYS A 1 197 ? -14.292 -14.846 4.723 1.00 64.00 197 LYS A CA 1
ATOM 1526 C C . LYS A 1 197 ? -13.920 -14.601 6.193 1.00 64.00 197 LYS A C 1
ATOM 1528 O O . LYS A 1 197 ? -13.890 -15.551 6.964 1.00 64.00 197 LYS A O 1
ATOM 1533 N N . LEU A 1 198 ? -13.711 -13.340 6.586 1.00 57.75 198 LEU A N 1
ATOM 1534 C CA . LEU A 1 198 ? -13.442 -12.968 7.983 1.00 57.75 198 LEU A CA 1
ATOM 1535 C C . LEU A 1 198 ? -14.624 -13.261 8.906 1.00 57.75 198 LEU A C 1
ATOM 1537 O O . LEU A 1 198 ? -14.444 -13.735 10.017 1.00 57.75 198 LEU A O 1
ATOM 1541 N N . ARG A 1 199 ? -15.845 -13.000 8.439 1.00 59.50 199 ARG A N 1
ATOM 1542 C CA . ARG A 1 199 ? -17.080 -13.307 9.155 1.00 59.50 199 ARG A CA 1
ATOM 1543 C C . ARG A 1 199 ? -17.181 -14.805 9.432 1.00 59.50 199 ARG A C 1
ATOM 1545 O O . ARG A 1 199 ? -17.499 -15.179 10.553 1.00 59.50 199 ARG A O 1
ATOM 1552 N N . ASP A 1 200 ? -16.941 -15.639 8.426 1.00 63.03 200 ASP A N 1
ATOM 1553 C CA . ASP A 1 200 ? -17.031 -17.094 8.562 1.00 63.03 200 ASP A CA 1
ATOM 1554 C C . ASP A 1 200 ? -15.932 -17.624 9.511 1.00 63.03 200 ASP A C 1
ATOM 1556 O O . ASP A 1 200 ? -16.206 -18.477 10.350 1.00 63.03 200 ASP A O 1
ATOM 1560 N N . GLU A 1 201 ? -14.734 -17.030 9.487 1.00 55.28 201 GLU A N 1
ATOM 1561 C CA . GLU A 1 201 ? -13.643 -17.305 10.438 1.00 55.28 201 GLU A CA 1
ATOM 1562 C C . GLU A 1 201 ? -13.953 -16.831 11.877 1.00 55.28 201 GLU A C 1
ATOM 1564 O O . GLU A 1 201 ? -13.655 -17.523 12.855 1.00 55.28 201 GLU A O 1
ATOM 1569 N N . TRP A 1 202 ? -14.610 -15.677 12.040 1.00 54.59 202 TRP A N 1
ATOM 1570 C CA . TRP A 1 202 ? -15.084 -15.193 13.343 1.00 54.59 202 TRP A CA 1
ATOM 1571 C C . TRP A 1 202 ? -16.195 -16.076 13.919 1.00 54.59 202 TRP A C 1
ATOM 1573 O O . TRP A 1 202 ? -16.249 -16.257 15.138 1.00 54.59 202 TRP A O 1
ATOM 1583 N N . TRP A 1 203 ? -17.030 -16.668 13.058 1.00 57.47 203 TRP A N 1
ATOM 1584 C CA . TRP A 1 203 ? -18.077 -17.604 13.463 1.00 57.47 203 TRP A CA 1
ATOM 1585 C C . TRP A 1 203 ? -17.549 -18.954 13.937 1.00 57.47 203 TRP A C 1
ATOM 1587 O O . TRP A 1 203 ? -18.081 -19.477 14.913 1.00 57.47 203 TRP A O 1
ATOM 1597 N N . ASP A 1 204 ? -16.480 -19.478 13.338 1.00 53.62 204 ASP A N 1
ATOM 1598 C CA . ASP A 1 204 ? -15.846 -20.718 13.812 1.00 53.62 204 ASP A CA 1
ATOM 1599 C C . ASP A 1 204 ? -15.156 -20.557 15.181 1.00 53.62 204 ASP A C 1
ATOM 1601 O O . ASP A 1 204 ? -14.855 -21.546 15.850 1.00 53.62 204 ASP A O 1
ATOM 1605 N N . THR A 1 205 ? -14.931 -19.317 15.630 1.00 47.50 205 THR A N 1
ATOM 1606 C CA . THR A 1 205 ? -14.146 -19.022 16.840 1.00 47.50 205 THR A CA 1
ATOM 1607 C C . THR A 1 205 ? -14.955 -18.366 17.971 1.00 47.50 205 THR A C 1
ATOM 1609 O O . THR A 1 205 ? -14.368 -17.948 18.967 1.00 47.50 205 THR A O 1
ATOM 1612 N N . ASP A 1 206 ? -16.282 -18.251 17.837 1.00 45.91 206 ASP A N 1
ATOM 1613 C CA . ASP A 1 206 ? -17.173 -17.571 18.803 1.00 45.91 206 ASP A CA 1
ATOM 1614 C C . ASP A 1 206 ? -16.699 -16.139 19.158 1.00 45.91 206 ASP A C 1
ATOM 1616 O O . ASP A 1 206 ? -16.772 -15.660 20.293 1.00 45.91 206 ASP A O 1
ATOM 1620 N N . ARG A 1 207 ? -16.132 -15.441 18.163 1.00 47.41 207 ARG A N 1
ATOM 1621 C CA . ARG A 1 207 ? -15.553 -14.102 18.325 1.00 47.41 207 ARG A CA 1
ATOM 1622 C C . ARG A 1 207 ? -16.639 -13.047 18.115 1.00 47.41 207 ARG A C 1
ATOM 1624 O O . ARG A 1 207 ? -17.185 -12.900 17.026 1.00 47.41 207 ARG A O 1
ATOM 1631 N N . THR A 1 208 ? -16.948 -12.294 19.169 1.00 51.75 208 THR A N 1
ATOM 1632 C CA . THR A 1 208 ? -17.888 -11.158 19.124 1.00 51.75 208 THR A CA 1
ATOM 1633 C C . THR A 1 208 ? -17.355 -10.024 18.232 1.00 51.75 208 THR A C 1
ATOM 1635 O O . THR A 1 208 ? -16.164 -9.937 17.945 1.00 51.75 208 THR A O 1
ATOM 1638 N N . LEU A 1 209 ? -18.216 -9.107 17.789 1.00 49.69 209 LEU A N 1
ATOM 1639 C CA . LEU A 1 209 ? -17.894 -7.912 16.985 1.00 49.69 209 LEU A CA 1
ATOM 1640 C C . LEU A 1 209 ? -16.880 -7.006 17.717 1.00 49.69 209 LEU A C 1
ATOM 1642 O O . LEU A 1 209 ? -16.114 -6.270 17.092 1.00 49.69 209 LEU A O 1
ATOM 1646 N N . SER A 1 210 ? -16.815 -7.125 19.046 1.00 49.09 210 SER A N 1
ATOM 1647 C CA . SER A 1 210 ? -15.730 -6.636 19.906 1.00 49.09 210 SER A CA 1
ATOM 1648 C C . SER A 1 210 ? -14.342 -7.046 19.398 1.00 49.09 210 SER A C 1
ATOM 1650 O O . SER A 1 210 ? -13.447 -6.212 19.326 1.00 49.09 210 SER A O 1
ATOM 1652 N N . TYR A 1 211 ? -14.189 -8.308 18.999 1.00 45.38 211 TYR A N 1
ATOM 1653 C CA . TYR A 1 211 ? -12.948 -8.910 18.520 1.00 45.38 211 TYR A CA 1
ATOM 1654 C C . TYR A 1 211 ? -12.631 -8.505 17.073 1.00 45.38 211 TYR A C 1
ATOM 1656 O O . TYR A 1 211 ? -11.506 -8.141 16.745 1.00 45.38 211 TYR A O 1
ATOM 1664 N N . ALA A 1 212 ? -13.648 -8.467 16.208 1.00 48.59 212 ALA A N 1
ATOM 1665 C CA . ALA A 1 212 ? -13.539 -7.943 14.842 1.00 48.59 212 ALA A CA 1
ATOM 1666 C C . ALA A 1 212 ? -12.987 -6.507 14.799 1.00 48.59 212 ALA A C 1
ATOM 1668 O O . ALA A 1 212 ? -12.205 -6.134 13.925 1.00 48.59 212 ALA A O 1
ATOM 1669 N N . LYS A 1 213 ? -13.390 -5.694 15.780 1.00 50.22 213 LYS A N 1
ATOM 1670 C CA . LYS A 1 213 ? -12.924 -4.317 15.970 1.00 50.22 213 LYS A CA 1
ATOM 1671 C C . LYS A 1 213 ? -11.450 -4.240 16.404 1.00 50.22 213 LYS A C 1
ATOM 1673 O O . LYS A 1 213 ? -10.836 -3.189 16.224 1.00 50.22 213 LYS A O 1
ATOM 1678 N N . GLU A 1 214 ? -10.893 -5.304 16.978 1.00 46.91 214 GLU A N 1
ATOM 1679 C CA . GLU A 1 214 ? -9.494 -5.378 17.417 1.00 46.91 214 GLU A CA 1
ATOM 1680 C C . GLU A 1 214 ? -8.551 -5.896 16.325 1.00 46.91 214 GLU A C 1
ATOM 1682 O O . GLU A 1 214 ? -7.427 -5.407 16.246 1.00 46.91 214 GLU A O 1
ATOM 1687 N N . GLU A 1 215 ? -9.024 -6.782 15.444 1.00 42.91 215 GLU A N 1
ATOM 1688 C CA . GLU A 1 215 ? -8.250 -7.317 14.309 1.00 42.91 215 GLU A CA 1
ATOM 1689 C C . GLU A 1 215 ? -8.118 -6.336 13.127 1.00 42.91 215 GLU A C 1
ATOM 1691 O O . GLU A 1 215 ? -7.148 -6.409 12.381 1.00 42.91 215 GLU A O 1
ATOM 1696 N N . ILE A 1 216 ? -9.049 -5.385 12.944 1.00 46.06 216 ILE A N 1
ATOM 1697 C CA . ILE A 1 216 ? -8.982 -4.381 11.855 1.00 46.06 216 ILE A CA 1
ATOM 1698 C C . ILE A 1 216 ? -8.221 -3.100 12.285 1.00 46.06 216 ILE A C 1
ATOM 1700 O O . ILE A 1 216 ? -8.635 -1.978 11.973 1.00 46.06 216 ILE A O 1
ATOM 1704 N N . LYS A 1 217 ? -7.132 -3.224 13.053 1.00 32.50 217 LYS A N 1
ATOM 1705 C CA . LYS A 1 217 ? -6.351 -2.064 13.533 1.00 32.50 217 LYS A CA 1
ATOM 1706 C C . LYS A 1 217 ? -5.258 -1.605 12.577 1.00 32.50 217 LYS A C 1
ATOM 1708 O O . LYS A 1 217 ? -4.415 -2.445 12.212 1.00 32.50 217 LYS A O 1
#

=== Feature glossary ===
Key to the feature types in this record:

— What the protein is —

Primary structure: the covalent order of the twenty standard amino acids along the backbone. Two proteins with the same sequence will (almost always) fold to the same structure; two with 30% identity often share a fold but not the details.

Database cross-references. InterPro integrates a dozen domain/family signature databases into unified entries with residue-range hits. GO terms attach function/process/location labels with evidence codes. CATH codes position the fold in a four-level structural taxonomy. Organism is the NCBI-taxonomy species name.

— Where its atoms are —

The mmCIF block holds the 3D Cartesian coordinates of each backbone atom (N, Cα, C, O) in ångströms. mmCIF is the PDB's canonical archive format — a tagged-loop text representation of the atomic model.

Six rendered views show the 3D structure from the faces of a cube — i.e. along ±x, ±y, ±z. Rendering representation is drawn randomly per protein from cartoon (secondary-structure ribbons), sticks (backbone bonds), or molecular surface; coloring is either N→C rainbow (blue at the N-terminus through red at the C-terminus) or one color per chain.

— Local backbone conformation —

DSSP 8-state secondary structure assigns each residue one of H (α-helix), G (3₁₀-helix), I (π-helix), E (extended β-strand), B (isolated β-bridge), T (hydrogen-bonded turn), S (bend), or '-' (coil). The assignment is computed from backbone hydrogen-bond geometry via the Kabsch–Sander algorithm.

P-SEA three-state annotation labels each residue as helix, strand, or coil based purely on the geometry of the Cα trace. It serves as a fallback when the full backbone (and thus DSSP) is unavailable.

The φ/ψ torsion pair specifies the backbone conformation at each residue. φ rotates about the N–Cα bond, ψ about the Cα–C bond. Steric clashes forbid most of the (φ, ψ) plane — the allowed regions (α-helix basin, β-sheet basin, left-handed helix) are the Ramachandran-allowed regions.

— Global shape and packing —

The geometric summary reports three shape descriptors. Rg (radius of gyration) measures how spread out the Cα atoms are about their centre of mass; compact globular proteins have small Rg, elongated or unfolded ones large. Cα contacts (<8 Å, |i−j|>4) count long-range residue pairs in spatial proximity — high for tightly packed folds, near zero for rods or random coil. The bounding-box extents give the protein's footprint along x, y, z in Å.

Accessible surface area quantifies burial. A residue with SASA near zero is packed into the hydrophobic core; one with SASA >100 Å² sits on the surface. Computed here via the Shrake–Rupley numerical algorithm with a 1.4 Å probe.

Plot im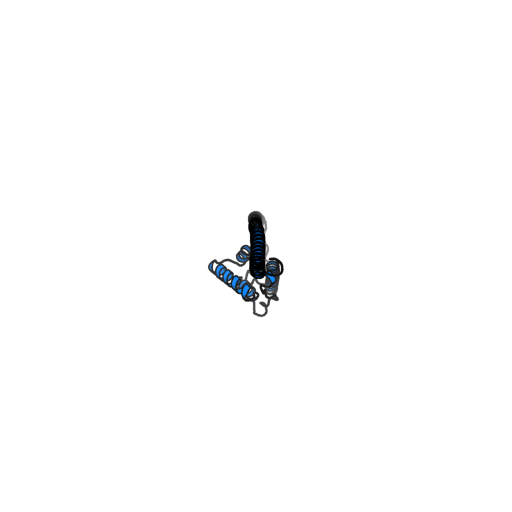ages: a contact map (which residues are close in 3D, as an N×N binary image), a Ramachandran scatter (backbone torsion angles, revealing secondary-structure composition at a glance), and — for AlphaFold structures — a PAE heatmap (pairwise prediction confidence).

— Structural neighborhood —

The Foldseek 3Di string encodes local tertiary geometry as a 20-letter alphabet — one character per residue — derived from the relative positions of nearby Cα atoms. Unlike the amino-acid sequence, 3Di is a direct function of the 3D structure, so two proteins with the same fold have similar 3Di strings even at low sequence identity.

Nearest PDB neighbors are the top structural matches found by Foldseek when searching this structure against the entire Protein Data Bank. Each hit reports a TM-score (0 to 1; >0.5 almost always implies the same fold) and an E-value. These are *structural* homologs — they may share no detectable sequence similarity.

— Confidence and disorder —

For AlphaFold models, the B-factor field carries pLDDT — the model's own estimate of local accuracy on a 0–100 scale. Regions with pLDDT<50 should be treated as essentially unmodeled; they often correspond to intrinsically disordered segments.

B-factor (Debye–Waller factor) reflects atomic displacement in the crystal lattice. It is an experimental observable (units Å²), not a prediction; low values mean the atom is pinned down, high values mean it moves or is heterogeneous across the crystal.

Predicted aligned error is AlphaFold's pairwise confidence. Unlike pLDDT (per-residue), PAE is per-residue-pair and captures whether two parts of the structure are correctly placed relative to each other. Units are ångströms of expected positional error.